Protein AF-A0A6P0TR50-F1 (afdb_monomer)

Radius of gyration: 33.9 Å; Cα contacts (8 Å, |Δi|>4): 329; chains: 1; bounding box: 108×89×77 Å

Structure (mmCIF, N/CA/C/O backbone):
data_AF-A0A6P0TR50-F1
#
_entry.id   AF-A0A6P0TR50-F1
#
loop_
_atom_site.group_PDB
_atom_site.id
_atom_site.type_symbol
_atom_site.label_atom_id
_atom_site.label_alt_id
_atom_site.label_comp_id
_atom_site.label_asym_id
_atom_site.label_entity_id
_atom_site.label_seq_id
_atom_site.pdbx_PDB_ins_code
_atom_site.Cartn_x
_atom_site.Cartn_y
_atom_site.Cartn_z
_atom_site.occupancy
_atom_site.B_iso_or_equiv
_atom_site.auth_seq_id
_atom_site.auth_comp_id
_atom_site.auth_asym_id
_atom_site.auth_atom_id
_atom_site.pdbx_PDB_model_num
ATOM 1 N N . MET A 1 1 ? 45.589 -41.831 -35.570 1.00 54.06 1 MET A N 1
ATOM 2 C CA . MET A 1 1 ? 45.196 -40.399 -35.539 1.00 54.06 1 MET A CA 1
ATOM 3 C C . MET A 1 1 ? 43.771 -40.158 -34.997 1.00 54.06 1 MET A C 1
ATOM 5 O O . MET A 1 1 ? 43.228 -39.082 -35.182 1.00 54.06 1 MET A O 1
ATOM 9 N N . THR A 1 2 ? 43.160 -41.098 -34.262 1.00 56.66 2 THR A N 1
ATOM 10 C CA . THR A 1 2 ? 41.717 -41.061 -33.917 1.00 56.66 2 THR A CA 1
ATOM 11 C C . THR A 1 2 ? 41.404 -40.632 -32.475 1.00 56.66 2 THR A C 1
ATOM 13 O O . THR A 1 2 ? 40.244 -40.434 -32.127 1.00 56.66 2 THR A O 1
ATOM 16 N N . GLN A 1 3 ? 42.422 -40.479 -31.621 1.00 51.97 3 GLN A N 1
ATOM 17 C CA . GLN A 1 3 ? 42.242 -40.185 -30.192 1.00 51.97 3 GLN A CA 1
ATOM 18 C C . GLN A 1 3 ? 42.160 -38.677 -29.893 1.00 51.97 3 GLN A C 1
ATOM 20 O O . GLN A 1 3 ? 41.471 -38.279 -28.959 1.00 51.97 3 GLN A O 1
ATOM 25 N N . GLN A 1 4 ? 42.773 -37.822 -30.721 1.00 50.75 4 GLN A N 1
ATOM 26 C CA . GLN A 1 4 ? 42.771 -36.366 -30.511 1.00 50.75 4 GLN A CA 1
ATOM 27 C C . GLN A 1 4 ? 41.415 -35.699 -30.819 1.00 50.75 4 GLN A C 1
ATOM 29 O O . GLN A 1 4 ? 41.051 -34.724 -30.167 1.00 50.75 4 GLN A O 1
ATOM 34 N N . ALA A 1 5 ? 40.601 -36.276 -31.711 1.00 47.56 5 ALA A N 1
ATOM 35 C CA . ALA A 1 5 ? 39.284 -35.733 -32.067 1.00 47.56 5 ALA A CA 1
ATOM 36 C C . ALA A 1 5 ? 38.224 -35.871 -30.949 1.00 47.56 5 ALA A C 1
ATOM 38 O O . ALA A 1 5 ? 37.284 -35.078 -30.883 1.00 47.56 5 ALA A O 1
ATOM 39 N N . ARG A 1 6 ? 38.382 -36.849 -30.041 1.00 53.44 6 ARG A N 1
ATOM 40 C CA . ARG A 1 6 ? 37.441 -37.112 -28.931 1.00 53.44 6 ARG A CA 1
ATOM 41 C C . ARG A 1 6 ? 37.654 -36.198 -27.721 1.00 53.44 6 ARG A C 1
ATOM 43 O O . ARG A 1 6 ? 36.702 -35.887 -27.011 1.00 53.44 6 ARG A O 1
ATOM 50 N N . PHE A 1 7 ? 38.883 -35.727 -27.503 1.00 47.31 7 PHE A N 1
ATOM 51 C CA . PHE A 1 7 ? 39.182 -34.776 -26.428 1.00 47.31 7 PHE A CA 1
ATOM 52 C C . PHE A 1 7 ? 38.720 -33.350 -26.767 1.00 47.31 7 PHE A C 1
ATOM 54 O O . PHE A 1 7 ? 38.235 -32.643 -25.885 1.00 47.31 7 PHE A O 1
ATOM 61 N N . MET A 1 8 ? 38.771 -32.951 -28.044 1.00 50.47 8 MET A N 1
ATOM 62 C CA . MET A 1 8 ? 38.287 -31.631 -28.481 1.00 50.47 8 MET A CA 1
ATOM 63 C C . MET A 1 8 ? 36.752 -31.506 -28.435 1.00 50.47 8 MET A C 1
ATOM 65 O O . MET A 1 8 ? 36.227 -30.444 -28.098 1.00 50.47 8 MET A O 1
ATOM 69 N N . THR A 1 9 ? 36.010 -32.590 -28.680 1.00 52.12 9 THR A N 1
ATOM 70 C CA . THR A 1 9 ? 34.534 -32.590 -28.615 1.00 52.12 9 THR A CA 1
ATOM 71 C C . THR A 1 9 ? 34.009 -32.492 -27.179 1.00 52.12 9 THR A C 1
ATOM 73 O O . THR A 1 9 ? 33.084 -31.726 -26.920 1.00 52.12 9 THR A O 1
ATOM 76 N N . ALA A 1 10 ? 34.635 -33.167 -26.210 1.00 52.03 10 ALA A N 1
ATOM 77 C CA . ALA A 1 10 ? 34.213 -33.096 -24.805 1.00 52.03 10 ALA A CA 1
ATOM 78 C C . ALA A 1 10 ? 34.521 -31.741 -24.131 1.00 52.03 10 ALA A C 1
ATOM 80 O O . ALA A 1 10 ? 33.770 -31.302 -23.258 1.00 52.03 10 ALA A O 1
ATOM 81 N N . ALA A 1 11 ? 35.604 -31.065 -24.531 1.00 55.91 11 ALA A N 1
ATOM 82 C CA . ALA A 1 11 ? 35.950 -29.736 -24.020 1.00 55.91 11 ALA A CA 1
ATOM 83 C C . ALA A 1 11 ? 35.005 -28.647 -24.560 1.00 55.91 11 ALA A C 1
ATOM 85 O O . ALA A 1 11 ? 34.527 -27.812 -23.792 1.00 55.91 11 ALA A O 1
ATOM 86 N N . SER A 1 12 ? 34.669 -28.703 -25.854 1.00 60.94 12 SER A N 1
ATOM 87 C CA . SER A 1 12 ? 33.748 -27.748 -26.490 1.00 60.94 12 SER A CA 1
ATOM 88 C C . SER A 1 12 ? 32.319 -27.820 -25.930 1.00 60.94 12 SER A C 1
ATOM 90 O O . SER A 1 12 ? 31.695 -26.783 -25.709 1.00 60.94 12 SER A O 1
ATOM 92 N N . LEU A 1 13 ? 31.827 -29.021 -25.595 1.00 63.50 13 LEU A N 1
ATOM 93 C CA . LEU A 1 13 ? 30.483 -29.206 -25.038 1.00 63.50 13 LEU A CA 1
ATOM 94 C C . LEU A 1 13 ? 30.354 -28.668 -23.601 1.00 63.50 13 LEU A C 1
ATOM 96 O O . LEU A 1 13 ? 29.331 -28.090 -23.243 1.00 63.50 13 LEU A O 1
ATOM 100 N N . ARG A 1 14 ? 31.407 -28.800 -22.781 1.00 70.50 14 ARG A N 1
ATOM 101 C CA . ARG A 1 14 ? 31.443 -28.240 -21.416 1.00 70.50 14 ARG A CA 1
ATOM 102 C C . ARG A 1 14 ? 31.512 -26.716 -21.418 1.00 70.50 14 ARG A C 1
ATOM 104 O O . ARG A 1 14 ? 30.869 -26.080 -20.589 1.00 70.50 14 ARG A O 1
ATOM 111 N N . PHE A 1 15 ? 32.247 -26.138 -22.365 1.00 71.81 15 PHE A N 1
ATOM 112 C CA . PHE A 1 15 ? 32.333 -24.688 -22.520 1.00 71.81 15 PHE A CA 1
ATOM 113 C C . PHE A 1 15 ? 31.002 -24.093 -23.002 1.00 71.81 15 PHE A C 1
ATOM 115 O O . PHE A 1 15 ? 30.537 -23.096 -22.456 1.00 71.81 15 PHE A O 1
ATOM 122 N N . ALA A 1 16 ? 30.336 -24.755 -23.955 1.00 73.25 16 ALA A N 1
ATOM 123 C CA . ALA A 1 16 ? 29.002 -24.368 -24.412 1.00 73.25 16 ALA A CA 1
ATOM 124 C C . ALA A 1 16 ? 27.951 -24.455 -23.288 1.00 73.25 16 ALA A C 1
ATOM 126 O O . ALA A 1 16 ? 27.146 -23.540 -23.132 1.00 73.25 16 ALA A O 1
ATOM 127 N N . ALA A 1 17 ? 27.992 -25.507 -22.461 1.00 74.25 17 ALA A N 1
ATOM 128 C CA . ALA A 1 17 ? 27.099 -25.644 -21.308 1.00 74.25 17 ALA A CA 1
ATOM 129 C C . ALA A 1 17 ? 27.341 -24.560 -20.239 1.00 74.25 17 ALA A C 1
ATOM 131 O O . ALA A 1 17 ? 26.383 -24.025 -19.684 1.00 74.25 17 ALA A O 1
ATOM 132 N N . ALA A 1 18 ? 28.601 -24.194 -19.980 1.00 77.06 18 ALA A N 1
ATOM 133 C CA . ALA A 1 18 ? 28.943 -23.119 -19.048 1.00 77.06 18 ALA A CA 1
ATOM 134 C C . ALA A 1 18 ? 28.480 -21.741 -19.551 1.00 77.06 18 ALA A C 1
ATOM 136 O O . ALA A 1 18 ? 27.934 -20.958 -18.776 1.00 77.06 18 ALA A O 1
ATOM 137 N N . LEU A 1 19 ? 28.633 -21.459 -20.850 1.00 80.81 19 LEU A N 1
ATOM 138 C CA . LEU A 1 19 ? 28.138 -20.222 -21.463 1.00 80.81 19 LEU A CA 1
ATOM 139 C C . LEU A 1 19 ? 26.608 -20.140 -21.437 1.00 80.81 19 LEU A C 1
ATOM 141 O O . LEU A 1 19 ? 26.064 -19.082 -21.129 1.00 80.81 19 LEU A O 1
ATOM 145 N N . LEU A 1 20 ? 25.913 -21.253 -21.690 1.00 81.62 20 LEU A N 1
ATOM 146 C CA . LEU A 1 20 ? 24.454 -21.311 -21.616 1.00 81.62 20 LEU A CA 1
ATOM 147 C C . LEU A 1 20 ? 23.950 -21.098 -20.180 1.00 81.62 20 LEU A C 1
ATOM 149 O O . LEU A 1 20 ? 23.025 -20.319 -19.971 1.00 81.62 20 LEU A O 1
ATOM 153 N N . ALA A 1 21 ? 24.587 -21.717 -19.182 1.00 77.12 21 ALA A N 1
ATOM 154 C CA . ALA A 1 21 ? 24.250 -21.503 -17.773 1.00 77.12 21 ALA A CA 1
ATOM 155 C C . ALA A 1 21 ? 24.499 -20.049 -17.327 1.00 77.12 21 ALA A C 1
ATOM 157 O O . ALA A 1 21 ? 23.691 -19.472 -16.602 1.00 77.12 21 ALA A O 1
ATOM 158 N N . CYS A 1 22 ? 25.585 -19.433 -17.801 1.00 76.00 22 CYS A N 1
ATOM 159 C CA . CYS A 1 22 ? 25.894 -18.033 -17.518 1.00 76.00 22 CYS A CA 1
ATOM 160 C C . CYS A 1 22 ? 24.878 -17.079 -18.179 1.00 76.00 22 CYS A C 1
ATOM 162 O O . CYS A 1 22 ? 24.442 -16.114 -17.555 1.00 76.00 22 CYS A O 1
ATOM 164 N N . ALA A 1 23 ? 24.427 -17.388 -19.400 1.00 73.81 23 ALA A N 1
ATOM 165 C CA . ALA A 1 23 ? 23.389 -16.625 -20.093 1.00 73.81 23 ALA A CA 1
ATOM 166 C C . ALA A 1 23 ? 22.016 -16.710 -19.400 1.00 73.81 23 ALA A C 1
ATOM 168 O O . ALA A 1 23 ? 21.317 -15.702 -19.325 1.00 73.81 23 ALA A O 1
ATOM 169 N N . VAL A 1 24 ? 21.645 -17.875 -18.852 1.00 69.69 24 VAL A N 1
ATOM 170 C CA . VAL A 1 24 ? 20.402 -18.040 -18.071 1.00 69.69 24 VAL A CA 1
ATOM 171 C C . VAL A 1 24 ? 20.445 -17.201 -16.787 1.00 69.69 24 VAL A C 1
ATOM 173 O O . VAL A 1 24 ? 19.494 -16.477 -16.509 1.00 69.69 24 VAL A O 1
ATOM 176 N N . MET A 1 25 ? 21.573 -17.199 -16.067 1.00 65.31 25 MET A N 1
ATOM 177 C CA . MET A 1 25 ? 21.751 -16.383 -14.854 1.00 65.31 25 MET A CA 1
ATOM 178 C C . MET A 1 25 ? 21.713 -14.869 -15.131 1.00 65.31 25 MET A C 1
ATOM 180 O O . MET A 1 25 ? 21.187 -14.095 -14.333 1.00 65.31 25 MET A O 1
ATOM 184 N N . LEU A 1 26 ? 22.248 -14.420 -16.272 1.00 61.75 26 LEU A N 1
ATOM 185 C CA . LEU A 1 26 ? 22.223 -13.003 -16.662 1.00 61.75 26 LEU A CA 1
ATOM 186 C C . LEU A 1 26 ? 20.819 -12.514 -17.046 1.00 61.75 26 LEU A C 1
ATOM 1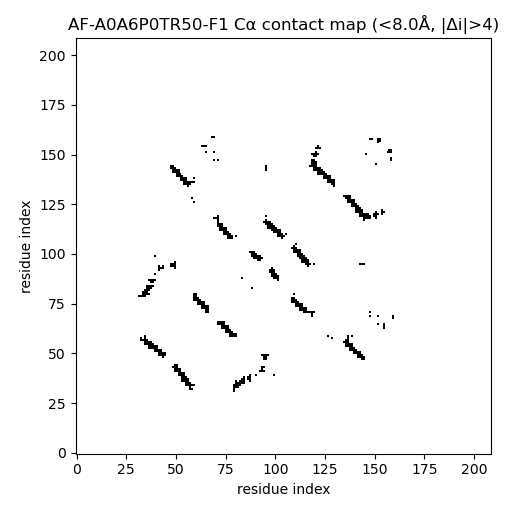88 O O . LEU A 1 26 ? 20.527 -11.326 -16.902 1.00 61.75 26 LEU A O 1
ATOM 192 N N . LEU A 1 27 ? 19.943 -13.411 -17.506 1.00 57.03 27 LEU A N 1
ATOM 193 C CA . LEU A 1 27 ? 18.574 -13.064 -17.885 1.00 57.03 27 LEU A CA 1
ATOM 194 C C . LEU A 1 27 ? 17.683 -12.799 -16.659 1.00 57.03 27 LEU A C 1
ATOM 196 O O . LEU A 1 27 ? 16.790 -11.957 -16.720 1.00 57.03 27 LEU A O 1
ATOM 200 N N . GLU A 1 28 ? 17.964 -13.456 -15.532 1.00 54.00 28 GLU A N 1
ATOM 201 C CA . GLU A 1 28 ? 17.246 -13.263 -14.264 1.00 54.00 28 GLU A CA 1
ATOM 202 C C . GLU A 1 28 ? 17.632 -11.945 -13.567 1.00 54.00 28 GLU A C 1
ATOM 204 O O . GLU A 1 28 ? 16.797 -11.312 -12.923 1.00 54.00 28 GLU A O 1
ATOM 209 N N . ALA A 1 29 ? 18.867 -11.469 -13.753 1.00 53.03 29 ALA A N 1
ATOM 210 C CA . ALA A 1 29 ? 19.350 -10.225 -13.148 1.00 53.03 29 ALA A CA 1
ATOM 211 C C . ALA A 1 29 ? 18.797 -8.946 -13.812 1.00 53.03 29 ALA A C 1
ATOM 213 O O . ALA A 1 29 ? 18.818 -7.873 -13.209 1.00 53.03 29 ALA A O 1
ATOM 214 N N . ALA A 1 30 ? 18.285 -9.035 -15.043 1.00 51.25 30 ALA A N 1
ATOM 215 C CA . ALA A 1 30 ? 17.830 -7.874 -15.811 1.00 51.25 30 ALA A CA 1
ATOM 216 C C . ALA A 1 30 ? 16.444 -7.335 -15.393 1.00 51.25 30 ALA A C 1
ATOM 218 O O . ALA A 1 30 ? 16.021 -6.294 -15.896 1.00 51.25 30 ALA A O 1
ATOM 219 N N . ALA A 1 31 ? 15.731 -8.006 -14.481 1.00 53.59 31 ALA A N 1
ATOM 220 C CA . ALA A 1 31 ? 14.340 -7.674 -14.158 1.00 53.59 31 ALA A CA 1
ATOM 221 C C . ALA A 1 31 ? 14.137 -6.843 -12.876 1.00 53.59 31 ALA A C 1
ATOM 223 O O . ALA A 1 31 ? 13.035 -6.335 -12.657 1.00 53.59 31 ALA A O 1
ATOM 224 N N . GLN A 1 32 ? 15.167 -6.625 -12.048 1.00 58.41 32 GLN A N 1
ATOM 225 C CA . GLN A 1 32 ? 15.054 -5.754 -10.869 1.00 58.41 32 GLN A CA 1
ATOM 226 C C . GLN A 1 32 ? 15.211 -4.278 -11.267 1.00 58.41 32 GLN A C 1
ATOM 228 O O . GLN A 1 32 ? 16.154 -3.583 -10.888 1.00 58.41 32 GLN A O 1
ATOM 233 N N . GLN A 1 33 ? 14.281 -3.774 -12.075 1.00 64.88 33 GLN A N 1
ATOM 234 C CA . GLN A 1 33 ? 14.230 -2.349 -12.363 1.00 64.88 33 GLN A CA 1
ATOM 235 C C . GLN A 1 33 ? 13.856 -1.611 -11.073 1.00 64.88 33 GLN A C 1
ATOM 237 O O . GLN A 1 33 ? 12.819 -1.878 -10.465 1.00 64.88 33 GLN A O 1
ATOM 242 N N . ALA A 1 34 ? 14.735 -0.708 -10.642 1.00 77.25 34 ALA A N 1
ATOM 243 C CA . ALA A 1 34 ? 14.536 0.106 -9.455 1.00 77.25 34 ALA A CA 1
ATOM 244 C C . ALA A 1 34 ? 13.193 0.853 -9.547 1.00 77.25 34 ALA A C 1
ATOM 246 O O . ALA A 1 34 ? 12.940 1.542 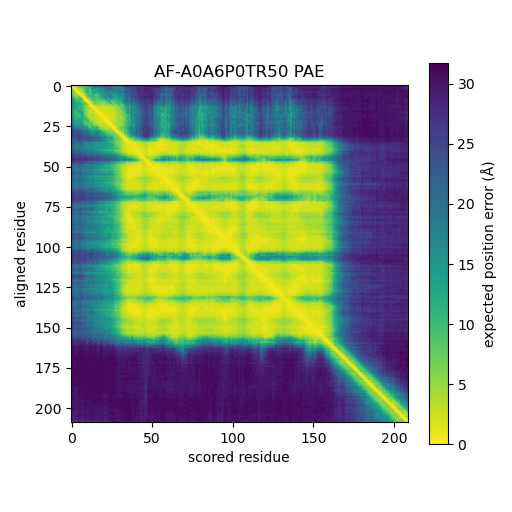-10.542 1.00 77.25 34 ALA A O 1
ATOM 247 N N . SER A 1 35 ? 12.322 0.683 -8.549 1.00 90.06 35 SER A N 1
ATOM 248 C CA . SER A 1 35 ? 10.960 1.204 -8.618 1.00 90.06 35 SER A CA 1
ATOM 249 C C . SER A 1 35 ? 10.874 2.648 -8.121 1.00 90.06 35 SER A C 1
ATOM 251 O O . SER A 1 35 ? 11.638 3.080 -7.253 1.00 90.06 35 SER A O 1
ATOM 253 N N . GLU A 1 36 ? 9.949 3.421 -8.691 1.00 94.81 36 GLU A N 1
ATOM 254 C CA . GLU A 1 36 ? 9.675 4.805 -8.285 1.00 94.81 36 GLU A CA 1
ATOM 255 C C . GLU A 1 36 ? 8.200 4.967 -7.918 1.00 94.81 36 GLU A C 1
ATOM 257 O O . GLU A 1 36 ? 7.314 4.707 -8.736 1.00 94.81 36 GLU A O 1
ATOM 262 N N . LEU A 1 37 ? 7.919 5.469 -6.715 1.00 96.81 37 LEU A N 1
ATOM 263 C CA . LEU A 1 37 ? 6.555 5.778 -6.288 1.00 96.81 37 LEU A CA 1
ATOM 264 C C . LEU A 1 37 ? 6.137 7.140 -6.851 1.00 96.81 37 LEU A C 1
ATOM 266 O O . LEU A 1 37 ? 6.663 8.178 -6.446 1.00 96.81 37 LEU A O 1
ATOM 270 N N . ARG A 1 38 ? 5.166 7.138 -7.768 1.00 97.50 38 ARG A N 1
ATOM 271 C CA . ARG A 1 38 ? 4.711 8.332 -8.495 1.00 97.50 38 ARG A CA 1
ATOM 272 C C . ARG A 1 38 ? 3.544 9.031 -7.818 1.00 97.50 38 ARG A C 1
ATOM 274 O O . ARG A 1 38 ? 3.516 10.256 -7.778 1.00 97.50 38 ARG A O 1
ATOM 281 N N . ALA A 1 39 ? 2.583 8.270 -7.302 1.00 97.56 39 ALA A N 1
ATOM 282 C CA . ALA A 1 39 ? 1.404 8.828 -6.649 1.00 97.56 39 ALA A CA 1
ATOM 283 C C . ALA A 1 39 ? 0.779 7.847 -5.654 1.00 97.56 39 ALA A C 1
ATOM 285 O O . ALA A 1 39 ? 0.884 6.630 -5.804 1.00 97.56 39 ALA A O 1
ATOM 286 N N . VAL A 1 40 ? 0.060 8.399 -4.674 1.00 98.19 40 VAL A N 1
ATOM 287 C CA . VAL A 1 40 ? -0.832 7.647 -3.784 1.00 98.19 40 VAL A CA 1
ATOM 288 C C . VAL A 1 40 ? -2.238 8.215 -3.924 1.00 98.19 40 VAL A C 1
ATOM 290 O O . VAL A 1 40 ? -2.444 9.420 -3.784 1.00 98.19 40 VAL A O 1
ATOM 293 N N . ARG A 1 41 ? -3.216 7.356 -4.212 1.00 97.56 41 ARG A N 1
ATOM 294 C CA . ARG A 1 41 ? -4.616 7.737 -4.429 1.00 97.56 41 ARG A CA 1
ATOM 295 C C . ARG A 1 41 ? -5.538 6.982 -3.487 1.00 97.56 41 ARG A C 1
ATOM 297 O O . ARG A 1 41 ? -5.264 5.848 -3.099 1.00 97.56 41 ARG A O 1
ATOM 304 N N . PHE A 1 42 ? -6.678 7.599 -3.194 1.00 97.69 42 PHE A N 1
ATOM 305 C CA . PHE A 1 42 ? -7.710 7.015 -2.347 1.00 97.69 42 PHE A CA 1
ATOM 306 C C . PHE A 1 42 ? -9.067 7.016 -3.051 1.00 97.69 42 PHE A C 1
ATOM 308 O O . PHE A 1 42 ? -9.576 8.073 -3.430 1.00 97.69 42 PHE A O 1
ATOM 315 N N . GLY A 1 43 ? -9.667 5.835 -3.182 1.00 96.00 43 GLY A N 1
ATOM 316 C CA . GLY A 1 43 ? -11.059 5.645 -3.581 1.00 96.00 43 GLY A CA 1
ATOM 317 C C . GLY A 1 43 ? -11.911 5.274 -2.370 1.00 96.00 43 GLY A C 1
ATOM 318 O O . GLY A 1 43 ? -11.500 4.455 -1.555 1.00 96.00 43 GLY A O 1
ATOM 319 N N . VAL A 1 44 ? -13.100 5.857 -2.227 1.00 92.94 44 VAL A N 1
ATOM 320 C CA . VAL A 1 44 ? -14.041 5.490 -1.154 1.00 92.94 44 VAL A CA 1
ATOM 321 C C . VAL A 1 44 ? -15.216 4.757 -1.779 1.00 92.94 44 VAL A C 1
ATOM 323 O O . VAL A 1 44 ? -15.899 5.312 -2.634 1.00 92.94 44 VAL A O 1
ATOM 326 N N . ALA A 1 45 ? -15.441 3.515 -1.354 1.00 82.19 45 ALA A N 1
AT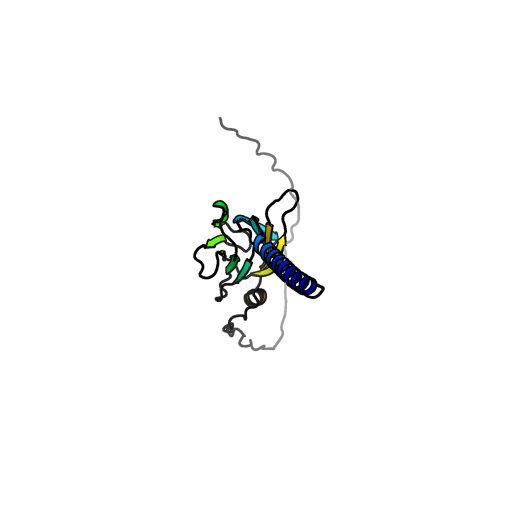OM 327 C CA . ALA A 1 45 ? -16.519 2.666 -1.852 1.00 82.19 45 ALA A CA 1
ATOM 328 C C . ALA A 1 45 ? -17.592 2.498 -0.762 1.00 82.19 45 ALA A C 1
ATOM 330 O O . ALA A 1 45 ? -17.697 1.455 -0.122 1.00 82.19 45 ALA A O 1
ATOM 331 N N . GLY A 1 46 ? -18.368 3.556 -0.516 1.00 79.00 46 GLY A N 1
ATOM 332 C CA . GLY A 1 46 ? -19.427 3.563 0.499 1.00 79.00 46 GLY A CA 1
ATOM 333 C C . GLY A 1 46 ? -18.929 3.647 1.949 1.00 79.00 46 GLY A C 1
ATOM 334 O O . GLY A 1 46 ? -17.754 3.908 2.226 1.00 79.00 46 GLY A O 1
ATOM 335 N N . ALA A 1 47 ? -19.853 3.463 2.899 1.00 75.44 47 ALA A N 1
ATOM 336 C CA . ALA A 1 47 ? -19.577 3.617 4.324 1.00 75.44 47 ALA A CA 1
ATOM 337 C C . ALA A 1 47 ? -18.645 2.502 4.831 1.00 75.44 47 ALA A C 1
ATOM 339 O O . ALA A 1 47 ? -19.053 1.364 5.037 1.00 75.44 47 ALA A O 1
ATOM 340 N N . GLY A 1 48 ? -17.375 2.846 5.056 1.00 89.25 48 GLY A N 1
ATOM 341 C CA . GLY A 1 48 ? -16.415 1.955 5.706 1.00 89.25 48 GLY A CA 1
ATOM 342 C C . GLY A 1 48 ? -15.610 1.047 4.779 1.00 89.25 48 GLY A C 1
ATOM 343 O O . GLY A 1 48 ? -15.030 0.093 5.285 1.00 89.25 48 GLY A O 1
ATOM 344 N N . LYS A 1 49 ? -15.523 1.339 3.477 1.00 96.31 49 LYS A N 1
ATOM 345 C CA . LYS A 1 49 ? -14.514 0.735 2.592 1.00 96.31 49 LYS A CA 1
ATOM 346 C C . LYS A 1 49 ? -13.648 1.804 1.951 1.00 96.31 49 LYS A C 1
ATOM 348 O O . LYS A 1 49 ? -14.116 2.890 1.601 1.00 96.31 49 LYS A O 1
ATOM 353 N N . THR A 1 50 ? -12.364 1.522 1.809 1.00 97.69 50 THR A N 1
ATOM 354 C CA . THR A 1 50 ? -11.416 2.441 1.184 1.00 97.69 50 THR A CA 1
ATOM 355 C C . THR A 1 50 ? -10.426 1.649 0.350 1.00 97.69 50 THR A C 1
ATOM 357 O O . THR A 1 50 ? -9.824 0.698 0.831 1.00 97.69 50 THR A O 1
ATOM 360 N N . ARG A 1 51 ? -10.269 2.063 -0.903 1.00 98.00 51 ARG A N 1
ATOM 361 C CA . ARG A 1 51 ? -9.247 1.590 -1.824 1.00 98.00 51 ARG A CA 1
ATOM 362 C C . ARG A 1 51 ? -8.062 2.533 -1.772 1.00 98.00 51 ARG A C 1
ATOM 364 O O . ARG A 1 51 ? -8.228 3.745 -1.916 1.00 98.00 51 ARG A O 1
ATOM 371 N N . ILE A 1 52 ? -6.878 1.975 -1.623 1.00 98.25 52 ILE A N 1
ATOM 372 C CA . ILE A 1 52 ? -5.605 2.680 -1.678 1.00 98.25 52 ILE A CA 1
ATOM 373 C C . ILE A 1 52 ? -4.922 2.226 -2.959 1.00 98.25 52 ILE A C 1
ATOM 375 O O . ILE A 1 52 ? -4.865 1.029 -3.234 1.00 98.25 52 ILE A O 1
ATOM 379 N N . VAL A 1 53 ? -4.439 3.169 -3.759 1.00 98.25 53 VAL A N 1
ATOM 380 C CA . VAL A 1 53 ? -3.726 2.865 -5.002 1.00 98.25 53 VAL A CA 1
ATOM 381 C C . VAL A 1 53 ? -2.377 3.558 -4.974 1.00 98.25 53 VAL A C 1
ATOM 383 O O . VAL A 1 53 ? -2.319 4.780 -4.857 1.00 98.25 53 VAL A O 1
ATOM 386 N N . PHE A 1 54 ? -1.311 2.779 -5.099 1.00 98.25 54 PHE A N 1
ATOM 387 C CA . PHE A 1 54 ? 0.042 3.272 -5.309 1.00 98.25 54 PHE A CA 1
ATOM 388 C C . PHE A 1 54 ? 0.370 3.137 -6.793 1.00 98.25 54 PHE A C 1
ATOM 390 O O . PHE A 1 54 ? 0.418 2.021 -7.312 1.00 98.25 54 PHE A O 1
ATOM 397 N N . ASP A 1 55 ? 0.578 4.265 -7.465 1.00 97.88 55 ASP A N 1
ATOM 398 C CA . ASP A 1 55 ? 1.086 4.281 -8.834 1.00 97.88 55 ASP A CA 1
ATOM 399 C C . ASP A 1 55 ? 2.616 4.196 -8.770 1.00 97.88 55 ASP A C 1
ATOM 401 O O . ASP A 1 55 ? 3.271 5.105 -8.250 1.00 97.88 55 ASP A O 1
ATOM 405 N N . VAL A 1 56 ? 3.181 3.106 -9.283 1.00 97.19 56 VAL A N 1
ATOM 406 C CA . VAL A 1 56 ? 4.610 2.796 -9.197 1.00 97.19 56 VAL A CA 1
ATOM 407 C C . VAL A 1 56 ? 5.171 2.581 -10.599 1.00 97.19 56 VAL A C 1
ATOM 409 O O . VAL A 1 56 ? 4.597 1.861 -11.416 1.00 97.19 56 VAL A O 1
ATOM 412 N N . LYS A 1 57 ? 6.299 3.220 -10.902 1.00 95.69 57 LYS A N 1
ATOM 413 C CA . LYS A 1 57 ? 7.081 2.916 -12.100 1.00 95.69 57 LYS A CA 1
ATOM 414 C C . LYS A 1 57 ? 7.959 1.702 -11.805 1.00 95.69 57 LYS A C 1
ATOM 416 O O . LYS A 1 57 ? 8.702 1.725 -10.828 1.00 95.69 57 LYS A O 1
ATOM 421 N N . GLY A 1 58 ? 7.883 0.681 -12.655 1.00 93.06 58 GLY A N 1
ATOM 422 C CA . GLY A 1 58 ? 8.485 -0.630 -12.396 1.00 93.06 58 GLY A CA 1
ATOM 423 C C . GLY A 1 58 ? 7.616 -1.506 -11.489 1.00 93.06 58 GLY A C 1
ATOM 424 O O . GLY A 1 58 ? 6.716 -1.017 -10.803 1.00 93.06 58 GLY A O 1
ATOM 425 N N . ALA A 1 59 ? 7.862 -2.815 -11.517 1.00 93.25 59 ALA A N 1
ATOM 426 C CA . ALA A 1 59 ? 7.103 -3.771 -10.721 1.00 93.25 59 ALA A CA 1
ATOM 427 C C . ALA A 1 59 ? 7.437 -3.597 -9.224 1.00 93.25 59 ALA A C 1
ATOM 429 O O . ALA A 1 59 ? 8.610 -3.701 -8.855 1.00 93.25 59 ALA A O 1
ATOM 430 N N . PRO A 1 60 ? 6.451 -3.316 -8.351 1.00 93.81 60 PRO A N 1
ATOM 431 C CA . PRO A 1 60 ? 6.714 -3.150 -6.927 1.00 93.81 60 PRO A CA 1
ATOM 432 C C . PRO A 1 60 ? 6.939 -4.506 -6.249 1.00 93.81 60 PRO A C 1
ATOM 434 O O . PRO A 1 60 ? 6.083 -5.385 -6.333 1.00 93.81 60 PRO A O 1
ATOM 437 N N . ASP A 1 61 ? 8.046 -4.637 -5.520 1.00 93.50 61 ASP A N 1
ATOM 438 C CA . ASP A 1 61 ? 8.243 -5.693 -4.523 1.00 93.50 61 ASP A CA 1
ATOM 439 C C . ASP A 1 61 ? 7.827 -5.138 -3.156 1.00 93.50 61 ASP A C 1
ATOM 441 O O . ASP A 1 61 ? 8.428 -4.168 -2.680 1.00 93.50 61 ASP A O 1
ATOM 445 N N . TYR A 1 62 ? 6.751 -5.673 -2.569 1.00 94.62 62 TYR A N 1
ATOM 446 C CA . TYR A 1 62 ? 6.098 -5.067 -1.411 1.00 94.62 62 TYR A CA 1
ATOM 447 C C . TYR A 1 62 ? 5.658 -6.066 -0.340 1.00 94.62 62 TYR A C 1
ATOM 449 O O . TYR A 1 62 ? 5.291 -7.207 -0.612 1.00 94.62 62 TYR A O 1
ATOM 457 N N . ALA A 1 63 ? 5.590 -5.569 0.894 1.00 94.81 63 ALA A N 1
ATOM 458 C CA . ALA A 1 63 ? 4.976 -6.246 2.026 1.00 94.81 63 ALA A CA 1
ATOM 459 C C . ALA A 1 63 ? 4.036 -5.293 2.772 1.00 94.81 63 ALA A C 1
ATOM 461 O O . ALA A 1 63 ? 4.335 -4.111 2.949 1.00 94.81 63 ALA A O 1
ATOM 462 N N . ILE A 1 64 ? 2.899 -5.808 3.244 1.00 95.38 64 ILE A N 1
ATOM 463 C CA . ILE A 1 64 ? 1.963 -5.046 4.078 1.00 95.38 64 ILE A CA 1
ATOM 464 C C . ILE A 1 64 ? 2.119 -5.506 5.524 1.00 95.38 64 ILE A C 1
ATOM 466 O O . ILE A 1 64 ? 2.035 -6.695 5.819 1.00 95.38 64 ILE A O 1
ATOM 470 N N . LYS A 1 65 ? 2.336 -4.558 6.434 1.00 93.12 65 LYS A N 1
ATOM 471 C CA . LYS A 1 65 ? 2.479 -4.802 7.872 1.00 93.12 65 LYS A CA 1
ATOM 472 C C . LYS A 1 65 ? 1.529 -3.916 8.665 1.00 93.12 65 LYS A C 1
ATOM 474 O O . LYS A 1 65 ? 1.114 -2.859 8.198 1.00 93.12 65 LYS A O 1
ATOM 479 N N . GLY A 1 66 ? 1.200 -4.333 9.881 1.00 90.31 66 GLY A N 1
ATOM 480 C CA . GLY A 1 66 ? 0.467 -3.508 10.841 1.00 90.31 66 GLY A CA 1
ATOM 481 C C . GLY A 1 66 ? 1.360 -2.983 11.952 1.00 90.31 66 GLY A C 1
ATOM 482 O O . GLY A 1 66 ? 2.491 -3.439 12.136 1.00 90.31 66 GLY A O 1
ATOM 483 N N . ASP A 1 67 ? 0.836 -2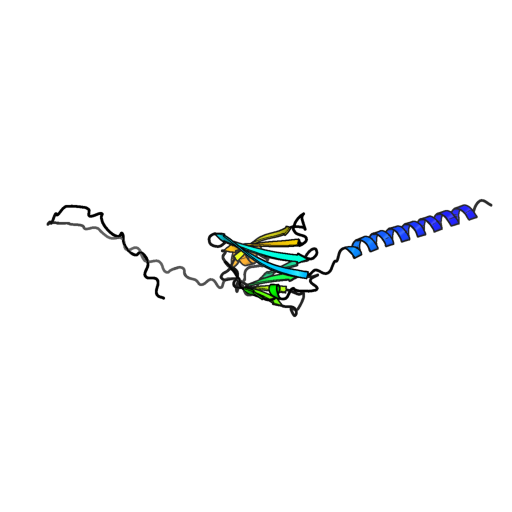.049 12.741 1.00 82.94 67 ASP A N 1
ATOM 484 C CA . ASP A 1 67 ? 1.420 -1.792 14.050 1.00 82.94 67 ASP A CA 1
ATOM 485 C C . ASP A 1 67 ? 1.234 -3.007 14.973 1.00 82.94 67 ASP A C 1
ATOM 487 O O . ASP A 1 67 ? 0.132 -3.494 15.200 1.00 82.94 67 ASP A O 1
ATOM 491 N N . GLY A 1 68 ? 2.327 -3.497 15.563 1.00 78.44 68 GLY A N 1
ATOM 492 C CA . GLY A 1 68 ? 2.253 -4.579 16.556 1.00 78.44 68 GLY A CA 1
ATOM 493 C C . GLY A 1 68 ? 1.458 -4.200 17.817 1.00 78.44 68 GLY A C 1
ATOM 494 O O . GLY A 1 68 ? 1.124 -5.060 18.622 1.00 78.44 68 GLY A O 1
ATOM 495 N N . ALA A 1 69 ? 1.143 -2.910 17.986 1.00 77.88 69 ALA A N 1
ATOM 496 C CA . ALA A 1 69 ? 0.370 -2.371 19.102 1.00 77.88 69 ALA A CA 1
ATOM 497 C C . ALA A 1 69 ? -1.154 -2.358 18.862 1.00 77.88 69 AL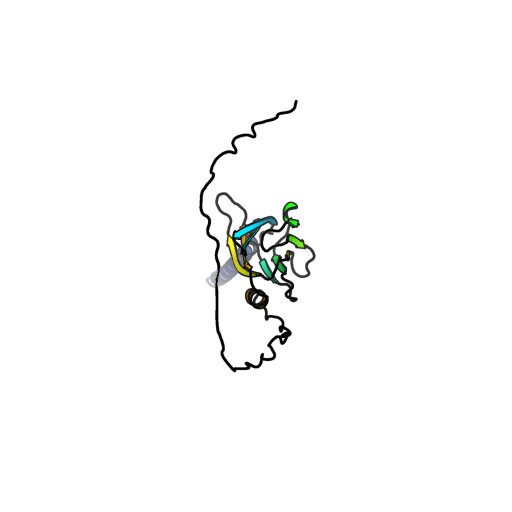A A C 1
ATOM 499 O O . ALA A 1 69 ? -1.911 -2.101 19.799 1.00 77.88 69 ALA A O 1
ATOM 500 N N . GLY A 1 70 ? -1.628 -2.591 17.632 1.00 69.88 70 GLY A N 1
ATOM 501 C CA . GLY A 1 70 ? -3.058 -2.549 17.308 1.00 69.88 70 GLY A CA 1
ATOM 502 C C . GLY A 1 70 ? -3.670 -1.153 17.448 1.00 69.88 70 GLY A C 1
ATOM 503 O O . GLY A 1 70 ? -4.843 -1.020 17.814 1.00 69.88 70 GLY A O 1
ATOM 504 N N . ALA A 1 71 ? -2.873 -0.112 17.200 1.00 76.31 71 ALA A N 1
ATOM 505 C CA . ALA A 1 71 ? -3.313 1.280 17.161 1.00 76.31 71 ALA A CA 1
ATOM 506 C C . ALA A 1 71 ? -3.891 1.666 15.785 1.00 76.31 71 ALA A C 1
ATOM 508 O O . ALA A 1 71 ? -4.288 2.816 15.582 1.00 76.31 71 ALA A O 1
ATOM 509 N N . GLY A 1 72 ? -3.998 0.697 14.869 1.00 84.75 72 GLY A N 1
ATOM 510 C CA . GLY A 1 72 ? -4.638 0.872 13.574 1.00 84.75 72 GLY A CA 1
ATOM 511 C C . GLY A 1 72 ? -3.754 1.674 12.633 1.00 84.75 72 GLY A C 1
ATOM 512 O O . GLY A 1 72 ? -4.164 2.711 12.123 1.00 84.75 72 GLY A O 1
ATOM 513 N N . ARG A 1 73 ? -2.521 1.228 12.415 1.00 93.06 73 ARG A N 1
ATOM 514 C CA . ARG A 1 73 ? -1.643 1.742 11.361 1.00 93.06 73 ARG A CA 1
ATOM 515 C C . ARG A 1 73 ? -1.252 0.598 10.447 1.00 93.06 73 ARG A C 1
ATOM 517 O O . ARG A 1 73 ? -0.878 -0.468 10.928 1.00 93.06 73 ARG A O 1
ATOM 524 N N . LEU A 1 74 ? -1.315 0.852 9.148 1.00 95.25 74 LEU A N 1
ATOM 525 C CA . LEU A 1 74 ? -0.734 -0.015 8.133 1.00 95.25 74 LEU A CA 1
ATOM 526 C C . LEU A 1 74 ? 0.587 0.580 7.649 1.00 95.25 74 LEU A C 1
ATOM 528 O O . LEU A 1 74 ? 0.761 1.798 7.606 1.00 95.25 74 LEU A O 1
ATOM 532 N N . PHE A 1 75 ? 1.509 -0.288 7.272 1.00 95.19 75 PHE A N 1
ATOM 533 C CA . PHE A 1 75 ? 2.760 0.051 6.621 1.00 95.19 75 PHE A CA 1
ATOM 534 C C . PHE A 1 75 ? 2.837 -0.744 5.329 1.00 95.19 75 PHE A C 1
ATOM 536 O O . PHE A 1 75 ? 2.664 -1.961 5.348 1.00 95.19 75 PHE A O 1
ATOM 543 N N . VAL A 1 76 ? 3.091 -0.059 4.220 1.00 96.56 76 VAL A N 1
ATOM 544 C CA . VAL A 1 76 ? 3.447 -0.706 2.956 1.00 96.56 76 VAL A CA 1
ATOM 545 C C . VAL A 1 76 ? 4.942 -0.523 2.785 1.00 96.56 76 VAL A C 1
ATOM 547 O O . VAL A 1 76 ? 5.407 0.598 2.588 1.00 96.56 76 VAL A O 1
ATOM 550 N N . GLU A 1 77 ? 5.688 -1.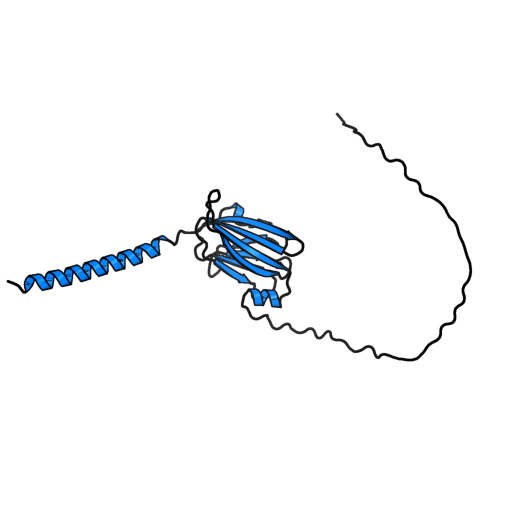602 2.966 1.00 95.50 77 GLU A N 1
ATOM 551 C CA . GLU A 1 77 ? 7.136 -1.642 2.789 1.00 95.50 77 GLU A CA 1
ATOM 552 C C . GLU A 1 77 ? 7.443 -2.040 1.351 1.00 95.50 77 GLU A C 1
ATOM 554 O O . GLU A 1 77 ? 6.800 -2.946 0.826 1.00 95.50 77 GLU A O 1
ATOM 559 N N . PHE A 1 78 ? 8.413 -1.376 0.728 1.00 93.81 78 PHE A N 1
ATOM 560 C CA . PHE A 1 78 ? 8.848 -1.665 -0.632 1.00 93.81 78 PHE A CA 1
ATOM 561 C C . PHE A 1 78 ? 10.327 -2.052 -0.631 1.00 93.81 78 PHE A C 1
ATOM 563 O O . PHE A 1 78 ? 11.176 -1.250 -0.239 1.00 93.81 78 PHE A O 1
ATOM 570 N N . ALA A 1 79 ? 10.643 -3.266 -1.080 1.00 91.69 79 ALA A N 1
ATOM 571 C CA . ALA A 1 79 ? 12.009 -3.791 -1.054 1.00 91.69 79 ALA A CA 1
ATOM 572 C C . ALA A 1 79 ? 12.894 -3.215 -2.173 1.00 91.69 79 ALA A C 1
ATOM 574 O O . ALA A 1 79 ? 14.107 -3.113 -2.009 1.00 91.69 79 ALA A O 1
ATOM 575 N N . ASN A 1 80 ? 12.295 -2.806 -3.296 1.00 91.06 80 ASN A N 1
ATOM 576 C CA . ASN A 1 80 ? 13.007 -2.337 -4.489 1.00 91.06 80 ASN A CA 1
ATOM 577 C C . ASN A 1 80 ? 12.754 -0.857 -4.836 1.00 91.06 80 ASN A C 1
ATOM 579 O O . ASN A 1 80 ? 13.008 -0.443 -5.969 1.00 91.06 80 ASN A O 1
ATOM 583 N N . LEU A 1 81 ? 12.235 -0.063 -3.894 1.00 91.94 81 LEU A N 1
ATOM 584 C CA . LEU A 1 81 ? 11.899 1.344 -4.120 1.00 91.94 81 LEU A CA 1
ATOM 585 C C . LEU A 1 81 ? 13.142 2.229 -4.038 1.00 91.94 81 LEU A C 1
ATOM 587 O O . LEU A 1 81 ? 13.724 2.397 -2.969 1.00 91.94 81 LEU A O 1
ATOM 591 N N . ALA A 1 82 ? 13.526 2.826 -5.162 1.00 91.12 82 ALA A N 1
ATOM 592 C CA . ALA A 1 82 ? 14.703 3.686 -5.252 1.00 91.12 82 ALA A CA 1
ATOM 593 C C . ALA A 1 82 ? 14.388 5.173 -5.101 1.00 91.12 82 ALA A C 1
ATOM 595 O O . ALA A 1 82 ? 15.236 5.940 -4.642 1.00 91.12 82 ALA A O 1
ATOM 596 N N . SER A 1 83 ? 13.190 5.610 -5.487 1.00 93.00 83 SER A N 1
ATOM 597 C CA . SER A 1 83 ? 12.821 7.021 -5.404 1.00 93.00 83 SER A CA 1
ATOM 598 C C . SER A 1 83 ? 11.321 7.234 -5.207 1.00 93.00 83 SER A C 1
ATOM 600 O O . SER A 1 83 ? 10.490 6.353 -5.432 1.00 93.00 83 SER A O 1
ATOM 602 N N . VAL A 1 84 ? 10.973 8.432 -4.735 1.00 95.94 84 VAL A N 1
ATOM 603 C CA . VAL A 1 84 ? 9.591 8.851 -4.488 1.00 95.94 84 VAL A CA 1
ATOM 604 C C . VAL A 1 84 ? 9.392 10.248 -5.048 1.00 95.94 84 VAL A C 1
ATOM 606 O O . VAL A 1 84 ? 10.116 11.180 -4.674 1.00 95.94 84 VAL A O 1
ATOM 609 N N . HIS A 1 85 ? 8.388 10.390 -5.909 1.00 96.75 85 HIS A N 1
ATOM 610 C CA . HIS A 1 85 ? 7.963 11.672 -6.447 1.00 96.75 85 HIS A CA 1
ATOM 611 C C . HIS A 1 85 ? 7.544 12.613 -5.301 1.00 96.75 85 HIS A C 1
ATOM 613 O O . HIS A 1 85 ? 6.884 12.154 -4.364 1.00 96.75 85 HIS A O 1
ATOM 619 N N . PRO A 1 86 ? 7.887 13.916 -5.334 1.00 95.62 86 PRO A N 1
ATOM 620 C CA . PRO A 1 86 ? 7.582 14.851 -4.246 1.00 95.62 86 PRO A CA 1
ATOM 621 C C . PRO A 1 86 ? 6.116 14.818 -3.793 1.00 95.62 86 PRO A C 1
ATOM 623 O O . PRO A 1 86 ? 5.850 14.718 -2.596 1.00 95.62 86 PRO A O 1
ATOM 626 N N . ASP A 1 87 ? 5.185 14.771 -4.747 1.00 93.69 87 ASP A N 1
ATOM 627 C CA . ASP A 1 87 ? 3.739 14.744 -4.479 1.00 93.69 87 ASP A CA 1
ATOM 628 C C . ASP A 1 87 ? 3.260 13.457 -3.793 1.00 93.69 87 ASP A C 1
ATOM 630 O O . ASP A 1 87 ? 2.198 13.437 -3.176 1.00 93.69 87 ASP A O 1
ATOM 634 N N . ALA A 1 88 ? 4.033 12.372 -3.875 1.00 95.75 88 ALA A N 1
ATOM 635 C CA . ALA A 1 88 ? 3.721 11.100 -3.231 1.00 95.75 88 ALA A CA 1
ATOM 636 C C . ALA A 1 88 ? 4.331 10.969 -1.825 1.00 95.75 88 ALA A C 1
ATOM 638 O O . ALA A 1 88 ? 4.001 10.026 -1.104 1.00 95.75 88 ALA A O 1
ATOM 639 N N . ARG A 1 89 ? 5.206 11.898 -1.404 1.00 95.75 89 ARG A N 1
ATOM 640 C CA . ARG A 1 89 ? 5.886 11.823 -0.097 1.00 95.75 89 ARG A CA 1
ATOM 641 C C . ARG A 1 89 ? 4.928 11.979 1.077 1.00 95.75 89 ARG A C 1
ATOM 643 O O . ARG A 1 89 ? 5.112 11.338 2.109 1.00 95.75 89 ARG A O 1
ATOM 650 N N . ALA A 1 90 ? 3.923 12.835 0.935 1.00 97.00 90 ALA A N 1
ATOM 651 C CA . ALA A 1 90 ? 2.917 13.062 1.958 1.00 97.00 90 ALA A CA 1
ATOM 652 C C . ALA A 1 90 ? 1.583 13.416 1.301 1.00 97.00 90 ALA A C 1
ATOM 654 O O . ALA A 1 90 ? 1.432 14.481 0.709 1.00 97.00 90 ALA A O 1
ATOM 655 N N . VAL A 1 91 ? 0.603 12.528 1.435 1.00 97.94 91 VAL A N 1
ATOM 656 C CA . VAL A 1 91 ? -0.722 12.692 0.837 1.00 97.94 91 VAL A CA 1
ATOM 657 C C . VAL A 1 91 ? -1.772 12.713 1.939 1.00 97.94 91 VAL A C 1
ATOM 659 O O . VAL A 1 91 ? -1.790 11.859 2.832 1.00 97.94 91 VAL A O 1
ATOM 662 N N . LYS A 1 92 ? -2.679 13.693 1.878 1.00 97.81 92 LYS A N 1
ATOM 663 C CA . LYS A 1 92 ? -3.840 13.748 2.771 1.00 97.81 92 LYS A CA 1
ATOM 664 C C . LYS A 1 92 ? -4.724 12.524 2.531 1.00 97.81 92 LYS A C 1
ATOM 666 O O . LYS A 1 92 ? -5.074 12.218 1.394 1.00 97.81 92 LYS A O 1
ATOM 671 N N . GLY A 1 93 ? -5.087 11.834 3.607 1.00 95.56 93 GLY A N 1
ATOM 672 C CA . GLY A 1 93 ? -5.882 10.617 3.526 1.00 95.56 93 GLY A CA 1
ATOM 673 C C . GLY A 1 93 ? -7.351 10.879 3.210 1.00 95.56 93 GLY A C 1
ATOM 674 O O . GLY A 1 93 ? -7.834 12.017 3.208 1.00 95.56 93 GLY A O 1
ATOM 675 N N . ARG A 1 94 ? -8.074 9.794 2.939 1.00 96.12 94 ARG A N 1
ATOM 676 C CA . ARG A 1 94 ? -9.517 9.795 2.701 1.00 96.12 94 ARG A CA 1
ATOM 677 C C . ARG A 1 94 ? -10.135 8.504 3.239 1.00 96.12 94 ARG A C 1
ATOM 679 O O . ARG A 1 94 ? -9.489 7.458 3.247 1.00 96.12 94 ARG A O 1
ATOM 686 N N . GLY A 1 95 ? -11.397 8.572 3.662 1.00 95.31 95 GLY A N 1
ATOM 687 C CA . GLY A 1 95 ? -12.131 7.411 4.169 1.00 95.31 95 GLY A CA 1
ATOM 688 C C . GLY A 1 95 ? -11.511 6.856 5.454 1.00 95.31 95 GLY A C 1
ATOM 689 O O . GLY A 1 95 ? -11.444 7.548 6.468 1.00 95.31 95 GLY A O 1
ATOM 690 N N . LEU A 1 96 ? -11.070 5.599 5.417 1.00 95.75 96 LEU A N 1
ATOM 691 C CA . LEU A 1 96 ? -10.436 4.935 6.559 1.00 95.75 96 LEU A CA 1
ATOM 692 C C . LEU A 1 96 ? -8.981 5.352 6.791 1.00 95.75 96 LEU A C 1
ATOM 694 O O . LEU A 1 96 ? -8.436 5.052 7.849 1.00 95.75 96 LEU A O 1
ATOM 698 N N . ILE A 1 97 ? -8.359 6.052 5.842 1.00 96.75 97 ILE A N 1
ATOM 699 C CA . ILE A 1 97 ? -6.952 6.452 5.912 1.00 96.75 97 ILE A CA 1
ATOM 700 C C . ILE A 1 97 ? -6.859 7.923 6.312 1.00 96.75 97 ILE A C 1
ATOM 702 O O . ILE A 1 97 ? -7.466 8.778 5.670 1.00 96.75 97 ILE A O 1
ATOM 706 N N . LYS A 1 98 ? -6.088 8.239 7.357 1.00 97.00 98 LYS A N 1
ATOM 707 C CA . LYS A 1 98 ? -5.847 9.623 7.808 1.00 97.00 98 LYS A CA 1
ATOM 708 C C . LYS A 1 98 ? -4.841 10.345 6.911 1.00 97.00 98 LYS A C 1
ATOM 710 O O . LYS A 1 98 ? -5.042 11.508 6.565 1.00 97.00 98 LYS A O 1
ATOM 715 N N . SER A 1 99 ? -3.778 9.653 6.515 1.00 97.94 99 SER A N 1
ATOM 716 C CA . SER A 1 99 ? -2.729 10.148 5.619 1.00 97.94 99 SER A CA 1
ATOM 717 C C . SER A 1 99 ? -1.946 8.987 5.009 1.00 97.94 99 SER A C 1
ATOM 719 O O . SER A 1 99 ? -2.034 7.860 5.489 1.00 97.94 99 SER A O 1
ATOM 721 N N . ALA A 1 100 ? -1.175 9.271 3.965 1.00 98.06 100 ALA A N 1
ATOM 722 C CA . ALA A 1 100 ? -0.061 8.439 3.528 1.00 98.06 100 ALA A CA 1
ATOM 723 C C . ALA A 1 100 ? 1.225 9.248 3.664 1.00 98.06 100 ALA A C 1
ATOM 725 O O . ALA A 1 100 ? 1.301 10.366 3.155 1.00 98.06 100 ALA A O 1
ATOM 726 N N . THR A 1 101 ? 2.218 8.706 4.361 1.00 97.56 101 THR A N 1
ATOM 727 C CA . THR A 1 101 ? 3.491 9.396 4.592 1.00 97.56 101 THR A CA 1
ATOM 728 C C . THR A 1 101 ? 4.648 8.455 4.323 1.00 97.56 101 THR A C 1
ATOM 730 O O . THR A 1 101 ? 4.740 7.390 4.930 1.00 97.56 101 THR A O 1
ATOM 733 N N . TYR A 1 102 ? 5.517 8.855 3.405 1.00 96.44 102 TYR A N 1
ATOM 734 C CA . TYR A 1 102 ? 6.740 8.144 3.084 1.00 96.44 102 TYR A CA 1
ATOM 735 C C . TYR A 1 102 ? 7.778 8.301 4.201 1.00 96.44 102 TYR A C 1
ATOM 737 O O . TYR A 1 102 ? 8.024 9.407 4.683 1.00 96.44 102 TYR A O 1
ATOM 745 N N . ASP A 1 103 ? 8.392 7.189 4.589 1.00 92.06 103 ASP A N 1
ATOM 746 C CA . ASP A 1 103 ? 9.445 7.085 5.593 1.00 92.06 103 ASP A CA 1
ATOM 747 C C . ASP A 1 103 ? 10.663 6.375 4.964 1.00 92.06 103 ASP A C 1
ATOM 749 O O . ASP A 1 103 ? 10.649 5.146 4.820 1.00 92.06 103 ASP A O 1
ATOM 753 N N . PRO A 1 104 ? 11.704 7.131 4.559 1.00 84.81 104 PRO A N 1
ATOM 754 C CA . PRO A 1 104 ? 12.906 6.570 3.943 1.00 84.81 104 PRO A CA 1
ATOM 755 C C . PRO A 1 104 ? 13.836 5.867 4.941 1.00 84.81 104 PRO A C 1
ATOM 757 O O . PRO A 1 104 ? 14.688 5.096 4.519 1.00 84.81 104 PRO A O 1
ATOM 760 N N . ASN A 1 105 ? 13.697 6.126 6.247 1.00 77.12 105 ASN A N 1
ATOM 761 C CA . ASN A 1 105 ? 14.646 5.683 7.279 1.00 77.12 105 ASN A CA 1
ATOM 762 C C . ASN A 1 105 ? 14.106 4.514 8.112 1.00 77.12 105 ASN A C 1
ATOM 764 O O . ASN A 1 105 ? 14.544 4.263 9.240 1.00 77.12 105 ASN A O 1
ATOM 768 N N . ALA A 1 106 ? 13.120 3.801 7.584 1.00 75.44 106 ALA A N 1
ATOM 769 C CA . ALA A 1 106 ? 12.598 2.621 8.234 1.00 75.44 106 ALA A CA 1
ATOM 770 C C . ALA A 1 106 ? 13.649 1.499 8.234 1.00 75.44 106 ALA A C 1
ATOM 772 O O . ALA A 1 106 ? 14.323 1.252 7.241 1.00 75.44 106 ALA A O 1
ATOM 773 N N . ARG A 1 107 ? 13.780 0.809 9.374 1.00 68.69 107 ARG A N 1
ATOM 774 C CA . ARG A 1 107 ? 14.897 -0.104 9.696 1.00 68.69 107 ARG A CA 1
ATOM 775 C C . ARG A 1 107 ? 15.178 -1.232 8.689 1.00 68.69 107 ARG A C 1
ATOM 777 O O . ARG A 1 107 ? 16.244 -1.825 8.784 1.00 68.69 107 ARG A O 1
ATOM 784 N N . ALA A 1 108 ? 14.233 -1.572 7.811 1.00 67.69 108 ALA A N 1
ATOM 785 C CA . ALA A 1 108 ? 14.332 -2.730 6.918 1.00 67.69 108 ALA A CA 1
ATOM 786 C C . ALA A 1 108 ? 14.147 -2.383 5.433 1.00 67.69 108 ALA A C 1
ATOM 788 O O . ALA A 1 108 ? 14.822 -2.961 4.590 1.00 67.69 108 ALA A O 1
ATOM 789 N N . ALA A 1 109 ? 13.238 -1.463 5.115 1.00 80.19 109 ALA A N 1
ATOM 790 C CA . ALA A 1 109 ? 12.905 -1.074 3.752 1.00 80.19 109 ALA A CA 1
ATOM 791 C C . ALA A 1 109 ? 12.213 0.289 3.759 1.00 80.19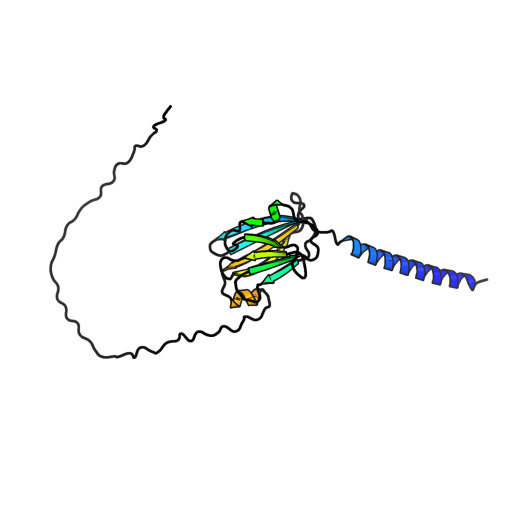 109 ALA A C 1
ATOM 793 O O . ALA A 1 109 ? 11.547 0.639 4.737 1.00 80.19 109 ALA A O 1
ATOM 794 N N . ALA A 1 110 ? 12.320 1.023 2.654 1.00 89.44 110 ALA A N 1
ATOM 795 C CA . ALA A 1 110 ? 11.547 2.234 2.433 1.00 89.44 110 ALA A CA 1
ATOM 796 C C . ALA A 1 110 ? 10.046 1.916 2.555 1.00 89.44 110 ALA A C 1
ATOM 798 O O . ALA A 1 110 ? 9.565 0.930 1.993 1.00 89.44 110 ALA A O 1
ATOM 799 N N . ARG A 1 111 ? 9.289 2.715 3.316 1.00 94.12 111 ARG A N 1
ATOM 800 C CA . ARG A 1 111 ? 7.880 2.392 3.599 1.00 94.12 111 ARG A CA 1
ATOM 801 C C . ARG A 1 111 ? 6.960 3.591 3.515 1.00 94.12 111 ARG A C 1
ATOM 803 O O . ARG A 1 111 ? 7.373 4.727 3.724 1.00 94.12 111 ARG A O 1
ATOM 810 N N . VAL A 1 112 ? 5.681 3.326 3.287 1.00 96.69 112 VAL A N 1
ATOM 811 C CA . VAL A 1 112 ? 4.608 4.311 3.427 1.00 96.69 112 VAL A CA 1
ATOM 812 C C . VAL A 1 112 ? 3.764 3.955 4.643 1.00 96.69 112 VAL A C 1
ATOM 814 O O . VAL A 1 112 ? 3.172 2.878 4.715 1.00 96.69 112 VAL A O 1
ATOM 817 N N . ALA A 1 113 ? 3.710 4.869 5.608 1.00 96.00 113 ALA A N 1
ATOM 818 C CA . ALA A 1 113 ? 2.859 4.768 6.780 1.00 96.00 113 ALA A CA 1
ATOM 819 C C . ALA A 1 113 ? 1.443 5.263 6.460 1.00 96.00 113 ALA A C 1
ATOM 821 O O . ALA A 1 113 ? 1.251 6.365 5.941 1.00 96.00 113 ALA A O 1
ATOM 822 N N . LEU A 1 114 ? 0.457 4.447 6.819 1.00 97.50 114 LEU A N 1
ATOM 823 C CA . LEU A 1 114 ? -0.967 4.656 6.590 1.00 97.50 114 LEU A CA 1
ATOM 824 C C . LEU A 1 114 ? -1.710 4.588 7.934 1.00 97.50 114 LEU A C 1
ATOM 826 O O . LEU A 1 114 ? -2.246 3.539 8.308 1.00 97.50 114 LEU A O 1
ATOM 830 N N . PRO A 1 115 ? -1.727 5.676 8.720 1.00 96.75 115 PRO A N 1
ATOM 831 C CA . PRO A 1 115 ? -2.547 5.734 9.921 1.00 96.75 115 PRO A CA 1
ATOM 832 C C . PRO A 1 115 ? -4.036 5.613 9.581 1.00 96.75 115 PRO A C 1
ATOM 834 O O . PRO A 1 115 ? -4.553 6.352 8.743 1.00 96.75 115 PRO A O 1
ATOM 837 N N . LEU A 1 116 ? -4.738 4.713 10.268 1.00 95.62 116 LEU A N 1
ATOM 838 C CA . LEU A 1 116 ? -6.166 4.477 10.082 1.00 95.62 116 LEU A CA 1
ATOM 839 C C . LEU A 1 116 ? -7.001 5.352 11.029 1.00 95.62 116 LEU A C 1
ATOM 841 O O . LEU A 1 116 ? -6.577 5.715 12.132 1.00 95.62 116 LEU A O 1
ATOM 845 N N . THR A 1 117 ? -8.216 5.703 10.606 1.00 94.31 117 THR A N 1
ATOM 846 C CA . THR A 1 117 ? -9.225 6.388 11.440 1.00 94.31 117 THR A CA 1
ATOM 847 C C . THR A 1 117 ? -9.769 5.493 12.544 1.00 94.31 117 THR A C 1
ATOM 849 O O . THR A 1 117 ? -10.101 5.982 13.621 1.00 94.31 117 THR A O 1
ATOM 852 N N . ARG A 1 118 ? -9.802 4.188 12.287 1.00 92.06 118 ARG A N 1
ATOM 853 C CA . ARG A 1 118 ? -10.226 3.106 13.177 1.00 92.06 118 ARG A CA 1
ATOM 854 C C . ARG A 1 118 ? -9.701 1.778 12.617 1.00 92.06 118 ARG A C 1
ATOM 856 O O . ARG A 1 118 ? -9.289 1.770 11.455 1.00 92.06 118 ARG A O 1
ATOM 863 N N . PRO A 1 119 ? -9.712 0.674 13.386 1.00 91.62 119 PRO A N 1
ATOM 864 C CA . PRO A 1 119 ? -9.265 -0.615 12.871 1.00 91.62 119 PRO A CA 1
ATOM 865 C C . PRO A 1 119 ? -9.994 -0.997 11.571 1.00 91.62 119 PRO A C 1
ATOM 867 O O . PRO A 1 119 ? -11.191 -0.731 11.394 1.00 91.62 119 PRO A O 1
ATOM 870 N N . ALA A 1 120 ? -9.234 -1.554 10.633 1.00 93.75 120 ALA A N 1
ATOM 871 C CA . ALA A 1 120 ? -9.718 -1.942 9.318 1.00 93.75 120 ALA A CA 1
ATOM 872 C C . ALA A 1 120 ? -8.957 -3.173 8.842 1.00 93.75 120 ALA A C 1
ATOM 874 O O . ALA A 1 120 ? -7.736 -3.178 8.916 1.00 93.75 120 ALA A O 1
ATOM 875 N N . LYS A 1 121 ? -9.655 -4.191 8.347 1.00 94.50 121 LYS A N 1
ATOM 876 C CA . LYS A 1 121 ? -9.032 -5.387 7.779 1.00 94.50 121 LYS A CA 1
ATOM 877 C C . LYS A 1 121 ? -8.664 -5.161 6.317 1.00 94.50 121 LYS A C 1
ATOM 879 O O . LYS A 1 121 ? -9.322 -4.384 5.619 1.00 94.50 121 LYS A O 1
ATOM 884 N N . ILE A 1 122 ? -7.635 -5.865 5.864 1.00 96.50 122 ILE A N 1
ATOM 885 C CA . ILE A 1 122 ? -7.290 -5.941 4.444 1.00 96.50 122 ILE A CA 1
ATOM 886 C C . ILE A 1 122 ? -8.249 -6.934 3.786 1.00 96.50 122 ILE A C 1
ATOM 888 O O . ILE A 1 122 ? -8.335 -8.087 4.202 1.00 96.50 122 ILE A O 1
ATOM 892 N N . ASP A 1 123 ? -8.994 -6.471 2.785 1.00 96.06 123 ASP A N 1
ATOM 893 C CA . ASP A 1 123 ? -9.893 -7.312 1.990 1.00 96.06 123 ASP A CA 1
ATOM 894 C C . ASP A 1 123 ? -9.155 -7.953 0.809 1.00 96.06 123 ASP A C 1
ATOM 896 O O . ASP A 1 123 ? -9.473 -9.071 0.411 1.00 96.06 123 ASP A O 1
ATOM 900 N N . GLY A 1 124 ? -8.160 -7.254 0.259 1.00 96.44 124 GLY A N 1
ATOM 901 C CA . GLY A 1 124 ? -7.321 -7.754 -0.821 1.00 96.44 124 GLY A CA 1
ATOM 902 C C . GLY A 1 124 ? -6.185 -6.795 -1.157 1.00 96.44 124 GLY A C 1
ATOM 903 O O . GLY A 1 124 ? -6.295 -5.584 -0.952 1.00 96.44 124 GLY A O 1
ATOM 904 N N . ALA A 1 125 ? -5.095 -7.346 -1.684 1.00 97.56 125 ALA A N 1
ATOM 905 C CA . ALA A 1 125 ? -3.968 -6.589 -2.205 1.00 97.56 125 ALA A CA 1
ATOM 906 C C . ALA A 1 125 ? -3.458 -7.253 -3.485 1.00 97.56 125 ALA A C 1
ATOM 908 O O . ALA A 1 125 ? -3.197 -8.454 -3.488 1.00 97.56 125 ALA A O 1
ATOM 909 N N . PHE A 1 126 ? -3.341 -6.492 -4.569 1.00 97.69 126 PHE A N 1
ATOM 910 C CA . PHE A 1 126 ? -2.899 -7.013 -5.862 1.00 97.69 126 PHE A CA 1
ATOM 911 C C . PHE A 1 126 ? -2.251 -5.919 -6.709 1.00 97.69 126 PHE A C 1
ATOM 913 O O . PHE A 1 126 ? -2.492 -4.726 -6.511 1.00 97.69 126 PHE A O 1
ATOM 920 N N . VAL A 1 127 ? -1.435 -6.336 -7.676 1.00 97.44 127 VAL A N 1
ATOM 921 C CA . VAL A 1 127 ? -0.761 -5.438 -8.617 1.00 97.44 127 VAL A CA 1
ATOM 922 C C . VAL A 1 127 ? -1.434 -5.537 -9.977 1.00 97.44 127 VAL A C 1
ATOM 924 O O . VAL A 1 127 ? -1.596 -6.625 -10.524 1.00 97.44 127 VAL A O 1
ATOM 927 N N . ILE A 1 128 ? -1.803 -4.390 -10.538 1.00 97.19 128 ILE A N 1
ATOM 928 C CA . ILE A 1 128 ? -2.224 -4.275 -11.933 1.00 97.19 128 ILE A CA 1
ATOM 929 C C . ILE A 1 128 ? -0.981 -3.902 -12.750 1.00 97.19 128 ILE A C 1
ATOM 931 O O . ILE A 1 128 ? -0.359 -2.876 -12.442 1.00 97.19 128 ILE A O 1
ATOM 935 N N . PRO A 1 129 ? -0.593 -4.704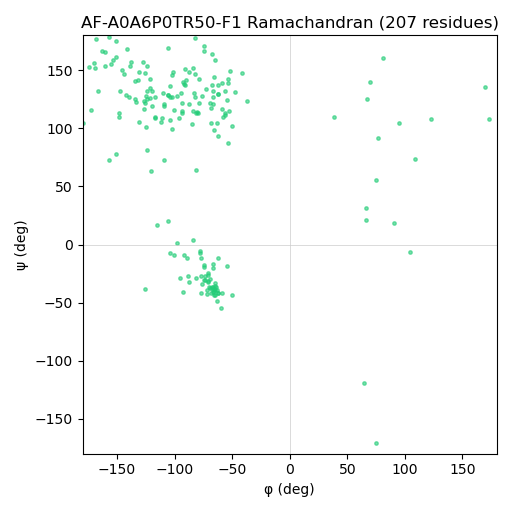 -13.758 1.00 96.12 129 PRO A N 1
ATOM 936 C CA . PRO A 1 129 ? 0.516 -4.357 -14.632 1.00 96.12 129 PRO A CA 1
ATOM 937 C C . PRO A 1 129 ? 0.173 -3.135 -15.505 1.00 96.12 129 PRO A C 1
ATOM 939 O O . PRO A 1 129 ? -1.001 -2.776 -15.648 1.00 96.12 129 PRO A O 1
ATOM 942 N N . PRO A 1 130 ? 1.186 -2.495 -16.108 1.00 96.00 130 PRO A N 1
ATOM 943 C CA . PRO A 1 130 ? 0.988 -1.464 -17.112 1.00 96.00 130 PRO A CA 1
ATOM 944 C C . PRO A 1 130 ? 0.062 -1.937 -18.237 1.00 96.00 130 PRO A C 1
ATOM 946 O O . PRO A 1 130 ? 0.019 -3.116 -18.586 1.00 96.00 130 PRO A O 1
ATOM 949 N N . SER A 1 131 ? -0.682 -1.001 -18.814 1.00 95.25 131 SER A N 1
ATOM 950 C CA . SER A 1 131 ? -1.617 -1.252 -19.916 1.00 95.25 131 SER A CA 1
ATOM 951 C C . SER A 1 131 ? -1.567 -0.106 -20.923 1.00 95.25 131 SER A C 1
ATOM 953 O O . SER A 1 131 ? -1.001 0.952 -20.643 1.00 95.25 131 SER A O 1
ATOM 955 N N . SER A 1 132 ? -2.170 -0.288 -22.099 1.00 88.88 132 SER A N 1
ATOM 956 C CA . SER A 1 132 ? -2.290 0.785 -23.090 1.00 88.88 132 SER A CA 1
ATOM 957 C C . SER A 1 132 ? -3.029 1.985 -22.480 1.00 88.88 132 SER A C 1
ATOM 959 O O . SER A 1 132 ? -4.223 1.901 -22.197 1.00 88.88 132 SER A O 1
ATOM 961 N N . GLY A 1 133 ? -2.311 3.087 -22.245 1.00 89.62 133 GLY A N 1
ATOM 962 C CA . GLY A 1 133 ? -2.832 4.304 -21.606 1.00 89.62 133 GLY A CA 1
ATOM 963 C C . GLY A 1 133 ? -2.404 4.514 -20.148 1.00 89.62 133 GLY A C 1
ATOM 964 O O . GLY A 1 133 ? -2.670 5.576 -19.588 1.00 89.62 133 GLY A O 1
ATOM 965 N N . ASN A 1 134 ? -1.720 3.551 -19.525 1.00 91.88 134 ASN A N 1
ATOM 966 C CA . ASN A 1 134 ? -1.040 3.756 -18.248 1.00 91.88 134 ASN A CA 1
ATOM 967 C C . ASN A 1 134 ? 0.217 2.882 -18.136 1.00 91.88 134 ASN A C 1
ATOM 969 O O . ASN A 1 134 ? 0.122 1.673 -17.932 1.00 91.88 134 ASN A O 1
ATOM 973 N N . GLU A 1 135 ? 1.382 3.522 -18.184 1.00 94.31 135 GLU A N 1
ATOM 974 C CA . GLU A 1 135 ? 2.695 2.870 -18.091 1.00 94.31 135 GLU A CA 1
ATOM 975 C C . GLU A 1 135 ? 3.088 2.473 -16.658 1.00 94.31 135 GLU A C 1
ATOM 977 O O . GLU A 1 135 ? 4.105 1.814 -16.449 1.00 94.31 135 GLU A O 1
ATOM 982 N N . LEU A 1 136 ? 2.308 2.882 -15.654 1.00 96.56 136 LEU A N 1
ATOM 983 C CA . LEU A 1 136 ? 2.599 2.611 -14.249 1.00 96.56 136 LEU A CA 1
ATOM 984 C C . LEU A 1 136 ? 1.920 1.323 -13.781 1.00 96.56 136 LEU A C 1
ATOM 986 O O . LEU A 1 136 ? 0.740 1.089 -14.064 1.00 96.56 136 LEU A O 1
ATOM 990 N N . HIS A 1 137 ? 2.642 0.549 -12.972 1.00 97.50 137 HIS A N 1
ATOM 991 C CA . HIS A 1 137 ? 2.047 -0.492 -12.147 1.00 97.50 137 HIS A CA 1
ATOM 992 C C . HIS A 1 137 ? 1.147 0.155 -11.097 1.00 97.50 137 HIS A C 1
ATOM 994 O O . HIS A 1 137 ? 1.460 1.218 -10.555 1.00 97.50 137 HIS A O 1
ATOM 1000 N N . ARG A 1 138 ? 0.034 -0.503 -10.772 1.00 97.62 138 ARG A N 1
ATOM 1001 C CA . ARG A 1 138 ? -0.842 -0.074 -9.678 1.00 97.62 138 ARG A CA 1
ATOM 1002 C C . ARG A 1 138 ? -0.886 -1.140 -8.611 1.00 97.62 138 ARG A C 1
ATOM 1004 O O . ARG A 1 138 ? -1.513 -2.174 -8.816 1.00 97.62 138 ARG A O 1
ATOM 1011 N N . LEU A 1 139 ? -0.271 -0.869 -7.467 1.00 98.19 139 LEU A N 1
ATOM 1012 C CA . LEU A 1 139 ? -0.523 -1.655 -6.268 1.00 98.19 139 LEU A CA 1
ATOM 1013 C C . LEU A 1 139 ? -1.828 -1.160 -5.644 1.00 98.19 139 LEU A C 1
ATOM 1015 O O . LEU A 1 139 ? -1.922 -0.018 -5.193 1.00 98.19 139 LEU A O 1
ATOM 1019 N N . VAL A 1 140 ? -2.838 -2.022 -5.648 1.00 98.31 140 VAL A N 1
ATOM 1020 C CA . VAL A 1 140 ? -4.167 -1.750 -5.108 1.00 98.31 140 VAL A CA 1
ATOM 1021 C C . VAL A 1 140 ? -4.325 -2.503 -3.799 1.00 98.31 140 VAL A C 1
ATOM 1023 O O . VAL A 1 140 ? -4.090 -3.706 -3.747 1.00 98.31 140 VAL A O 1
ATOM 1026 N N . ILE A 1 141 ? -4.741 -1.794 -2.754 1.00 98.19 141 ILE A N 1
ATOM 1027 C CA . ILE A 1 141 ? -5.042 -2.362 -1.441 1.00 98.19 141 ILE A CA 1
ATOM 1028 C C . ILE A 1 141 ? -6.446 -1.920 -1.053 1.00 98.19 141 ILE A C 1
ATOM 1030 O O . ILE A 1 141 ? -6.707 -0.728 -0.874 1.00 98.19 141 ILE A O 1
ATOM 1034 N N . ASP A 1 142 ? -7.345 -2.885 -0.917 1.00 97.62 142 ASP A N 1
ATOM 1035 C CA . ASP A 1 142 ? -8.707 -2.656 -0.462 1.00 97.62 142 ASP A CA 1
ATOM 1036 C C . ASP A 1 142 ? -8.802 -2.964 1.030 1.00 97.62 142 ASP A C 1
ATOM 1038 O O . ASP A 1 142 ? -8.393 -4.033 1.490 1.00 97.62 142 ASP A O 1
ATOM 1042 N N . VAL A 1 143 ? -9.338 -2.011 1.791 1.00 97.00 143 VAL A N 1
ATOM 1043 C CA . VAL A 1 143 ? -9.563 -2.160 3.229 1.00 97.00 143 VAL A CA 1
ATOM 1044 C C . VAL A 1 143 ? -11.010 -1.885 3.595 1.00 97.00 143 VAL A C 1
ATOM 1046 O O . VAL A 1 143 ? -11.670 -1.006 3.024 1.00 97.00 143 VAL A O 1
ATOM 1049 N N . SER A 1 144 ? -11.475 -2.585 4.625 1.00 96.56 144 SER A N 1
ATOM 1050 C CA . SER A 1 144 ? -12.788 -2.374 5.212 1.00 96.56 144 SER A CA 1
ATOM 1051 C C . SER A 1 144 ? -12.731 -2.250 6.720 1.00 96.56 144 SER A C 1
ATOM 1053 O O . SER A 1 144 ? -11.902 -2.832 7.409 1.00 96.56 144 SER A O 1
ATOM 1055 N N . ALA A 1 145 ? -13.657 -1.456 7.230 1.00 95.19 145 ALA A N 1
ATOM 1056 C CA . ALA A 1 145 ? -14.035 -1.366 8.621 1.00 95.19 145 ALA A CA 1
ATOM 1057 C C . ALA A 1 145 ? -14.017 -2.720 9.344 1.00 95.19 145 ALA A C 1
ATOM 1059 O O . ALA A 1 145 ? -14.756 -3.615 8.945 1.00 95.19 145 ALA A O 1
ATOM 1060 N N . ALA A 1 146 ? -13.258 -2.849 10.432 1.00 93.25 146 ALA A N 1
ATOM 1061 C CA . ALA A 1 146 ? -13.241 -4.082 11.213 1.00 93.25 146 ALA A CA 1
ATOM 1062 C C . ALA A 1 146 ? -12.935 -3.823 12.695 1.00 93.25 146 ALA A C 1
ATOM 1064 O O . ALA A 1 146 ? -12.661 -2.689 13.092 1.00 93.25 146 ALA A O 1
ATOM 1065 N N . ASP A 1 147 ? -12.992 -4.872 13.512 1.00 92.00 147 ASP A N 1
ATOM 1066 C CA . ASP A 1 147 ? -12.440 -4.861 14.866 1.00 92.00 147 ASP A CA 1
ATOM 1067 C C . ASP A 1 147 ? -10.923 -5.147 14.854 1.00 92.00 147 ASP A C 1
ATOM 1069 O O . ASP A 1 147 ? -10.300 -5.348 13.805 1.00 92.00 147 ASP A O 1
ATOM 1073 N N . LYS A 1 148 ? -10.298 -5.115 16.036 1.00 90.94 148 LYS A N 1
ATOM 1074 C CA . LYS A 1 148 ? -8.858 -5.367 16.169 1.00 90.94 148 LYS A CA 1
ATOM 1075 C C . LYS A 1 148 ? -8.490 -6.811 15.842 1.00 90.94 148 LYS A C 1
ATOM 1077 O O . LYS A 1 148 ? -7.443 -7.035 15.244 1.00 90.94 148 LYS A O 1
ATOM 1082 N N . VAL A 1 149 ? -9.330 -7.775 16.207 1.00 90.88 149 VAL A N 1
ATOM 1083 C CA . VAL A 1 149 ? -9.061 -9.200 15.982 1.00 90.88 149 VAL A CA 1
ATOM 1084 C C . VAL A 1 149 ? -8.976 -9.485 14.483 1.00 90.88 149 VAL A C 1
ATOM 1086 O O . VAL A 1 149 ? -7.986 -10.043 14.016 1.00 90.88 149 VAL A O 1
ATOM 1089 N N . ALA A 1 150 ? -9.953 -9.010 13.713 1.00 92.25 150 ALA A N 1
ATOM 1090 C CA . ALA A 1 150 ? -9.976 -9.127 12.261 1.00 92.25 150 ALA A CA 1
ATOM 1091 C C . ALA A 1 150 ? -8.836 -8.348 11.584 1.00 92.25 150 ALA A C 1
ATOM 1093 O O . ALA A 1 150 ? -8.309 -8.801 10.568 1.00 92.25 150 ALA A O 1
ATOM 1094 N N . PHE A 1 151 ? -8.416 -7.208 12.146 1.00 92.50 151 PHE A N 1
ATOM 1095 C CA . PHE A 1 151 ? -7.229 -6.487 11.676 1.00 92.50 151 PHE A CA 1
ATOM 1096 C C . PHE A 1 151 ? -5.964 -7.348 11.776 1.00 92.50 151 PHE A C 1
ATOM 1098 O O . PHE A 1 151 ? -5.300 -7.565 10.762 1.00 92.50 151 PHE A O 1
ATOM 1105 N N . PHE A 1 152 ? -5.660 -7.887 12.961 1.00 91.50 152 PHE A N 1
ATOM 1106 C CA . PHE A 1 152 ? -4.483 -8.739 13.162 1.00 91.50 152 PHE A CA 1
ATOM 1107 C C . PHE A 1 152 ? -4.549 -10.020 12.328 1.00 91.50 152 PHE A C 1
ATOM 1109 O O . PHE A 1 152 ? -3.566 -10.368 11.674 1.00 91.50 152 PHE A O 1
ATOM 1116 N N . ALA A 1 153 ? -5.721 -10.656 12.260 1.00 92.06 153 ALA A N 1
ATOM 1117 C CA . ALA A 1 153 ? -5.931 -11.837 11.429 1.00 92.06 153 ALA A CA 1
ATOM 1118 C C . ALA A 1 153 ? -5.637 -11.556 9.945 1.00 92.06 153 ALA A C 1
ATOM 1120 O O . ALA A 1 153 ? -4.969 -12.356 9.295 1.00 92.06 153 ALA A O 1
ATOM 1121 N N . SER A 1 154 ? -6.054 -10.396 9.417 1.00 92.62 154 SER A N 1
ATOM 1122 C CA . SER A 1 154 ? -5.772 -10.012 8.022 1.00 92.62 154 SER A CA 1
ATOM 1123 C C . SER A 1 154 ? -4.287 -9.771 7.724 1.00 92.62 154 SER A C 1
ATOM 1125 O O . SER A 1 154 ? -3.887 -9.766 6.565 1.00 92.62 154 SER A O 1
ATOM 1127 N N . LEU A 1 155 ? -3.467 -9.597 8.763 1.00 91.25 155 LEU A N 1
ATOM 1128 C CA . LEU A 1 155 ? -2.014 -9.448 8.673 1.00 91.25 155 LEU A CA 1
ATOM 1129 C C . LEU A 1 155 ? -1.263 -10.760 8.954 1.00 91.25 155 LEU A C 1
ATOM 1131 O O . LEU A 1 155 ? -0.035 -10.756 8.990 1.00 91.25 155 LEU A O 1
ATOM 1135 N N . GLY A 1 156 ? -1.974 -11.865 9.208 1.00 86.81 156 GLY A N 1
ATOM 1136 C CA . GLY A 1 156 ? -1.368 -13.1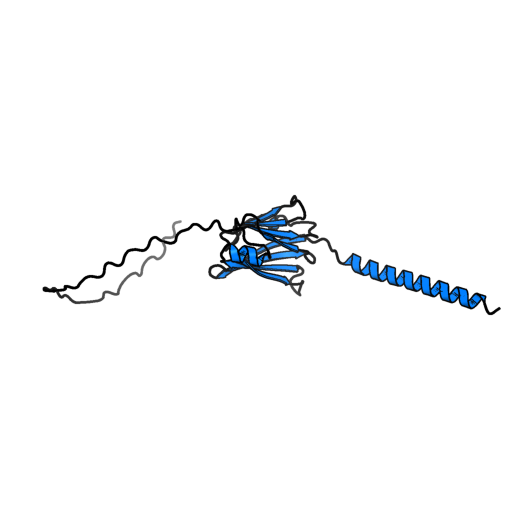27 9.642 1.00 86.81 156 GLY A CA 1
ATOM 1137 C C . GLY A 1 156 ? -0.730 -13.051 11.034 1.00 86.81 156 GLY A C 1
ATOM 1138 O O . GLY A 1 156 ? 0.148 -13.847 11.357 1.00 86.81 156 GLY A O 1
ATOM 1139 N N . LEU A 1 157 ? -1.139 -12.079 11.856 1.00 81.25 157 LEU A N 1
ATOM 1140 C CA . LEU A 1 157 ? -0.620 -11.861 13.202 1.00 81.25 157 LEU A CA 1
ATOM 1141 C C . LEU A 1 157 ? -1.598 -12.401 14.247 1.00 81.25 157 LEU A C 1
ATOM 1143 O O . LEU A 1 157 ? -2.816 -12.301 14.096 1.00 81.25 157 LEU A O 1
ATOM 1147 N N . ALA A 1 158 ? -1.062 -12.917 15.353 1.00 75.62 158 ALA A N 1
ATOM 1148 C CA . ALA A 1 158 ? -1.875 -13.196 16.528 1.00 75.62 158 ALA A CA 1
ATOM 1149 C C . ALA A 1 158 ? -2.383 -11.874 17.119 1.00 75.62 158 ALA A C 1
ATOM 1151 O O . ALA A 1 158 ? -1.611 -10.929 17.308 1.00 75.62 158 ALA A O 1
ATOM 1152 N N . ALA A 1 159 ? -3.679 -11.809 17.422 1.00 72.44 159 ALA A N 1
ATOM 1153 C CA . ALA A 1 159 ? -4.221 -10.673 18.146 1.00 72.44 159 ALA A CA 1
ATOM 1154 C C . ALA A 1 159 ? -3.560 -10.594 19.538 1.00 72.44 159 ALA A C 1
ATOM 1156 O O . ALA A 1 159 ? -3.401 -11.629 20.194 1.00 72.44 159 ALA A O 1
ATOM 1157 N N . PRO A 1 160 ? -3.182 -9.394 20.017 1.00 70.38 160 PRO A N 1
ATOM 1158 C CA . PRO A 1 160 ? -2.774 -9.208 21.398 1.00 70.38 160 PRO A CA 1
ATOM 1159 C C . PRO A 1 160 ? -3.867 -9.755 22.317 1.00 70.38 160 PRO A C 1
ATOM 1161 O O . PRO A 1 160 ? -5.046 -9.569 21.998 1.00 70.38 160 PRO A O 1
ATOM 1164 N N . PRO A 1 161 ? -3.515 -10.396 23.446 1.00 64.00 161 PRO A N 1
ATOM 1165 C CA . PRO A 1 161 ? -4.511 -10.849 24.400 1.00 64.00 161 PRO A CA 1
ATOM 1166 C C . PRO A 1 161 ? -5.331 -9.632 24.814 1.00 64.00 161 PRO A C 1
ATOM 1168 O O . PRO A 1 161 ? -4.815 -8.704 25.448 1.00 64.00 161 PRO A O 1
ATOM 1171 N N . GLU A 1 162 ? -6.598 -9.598 24.401 1.00 61.38 162 GLU A N 1
ATOM 1172 C CA . GLU A 1 162 ? -7.515 -8.599 24.910 1.00 61.38 162 GLU A CA 1
ATOM 1173 C C . GLU A 1 162 ? -7.530 -8.807 26.419 1.00 61.38 162 GLU A C 1
ATOM 1175 O O . GLU A 1 162 ? -7.873 -9.884 26.909 1.00 61.38 162 GLU A O 1
ATOM 1180 N N . LYS A 1 163 ? -7.086 -7.804 27.182 1.00 52.66 163 LYS A N 1
ATOM 1181 C CA . LYS A 1 163 ? -7.402 -7.765 28.605 1.00 52.66 163 LYS A CA 1
ATOM 1182 C C . LYS A 1 163 ? -8.913 -7.659 28.653 1.00 52.66 163 LYS A C 1
ATOM 1184 O O . LYS A 1 163 ? -9.443 -6.559 28.519 1.00 52.66 163 LYS A O 1
ATOM 1189 N N . SER A 1 164 ? -9.574 -8.809 28.750 1.00 49.59 164 SER A N 1
ATOM 1190 C CA . SER A 1 164 ? -11.013 -8.938 28.857 1.00 49.59 164 SER A CA 1
ATOM 1191 C C . SER A 1 164 ? -11.456 -8.010 29.971 1.00 49.59 164 SER A C 1
ATOM 1193 O O . SER A 1 164 ? -11.274 -8.292 31.155 1.00 49.59 164 SER A O 1
ATOM 1195 N N . ALA A 1 165 ? -11.990 -6.852 29.595 1.00 53.22 165 ALA A N 1
ATOM 1196 C CA . ALA A 1 165 ? -12.761 -6.060 30.515 1.00 53.22 165 ALA A CA 1
ATOM 1197 C C . ALA A 1 165 ? -13.993 -6.910 30.799 1.00 53.22 165 ALA A C 1
ATOM 1199 O O . ALA A 1 165 ? -14.919 -6.965 29.992 1.00 53.22 165 ALA A O 1
ATOM 1200 N N . THR A 1 166 ? -13.964 -7.621 31.923 1.00 45.09 166 THR A N 1
ATOM 1201 C CA . THR A 1 166 ? -15.117 -8.264 32.538 1.00 45.09 166 THR A CA 1
ATOM 1202 C C . THR A 1 166 ? -16.198 -7.201 32.729 1.00 45.09 166 THR A C 1
ATOM 1204 O O . THR A 1 166 ? -16.283 -6.528 33.751 1.00 45.09 166 THR A O 1
ATOM 1207 N N . ARG A 1 167 ? -17.012 -7.004 31.696 1.00 56.72 167 ARG A N 1
ATOM 1208 C CA . ARG A 1 167 ? -18.301 -6.321 31.742 1.00 56.72 167 ARG A CA 1
ATOM 1209 C C . ARG A 1 167 ? -19.367 -7.296 31.265 1.00 56.72 167 ARG A C 1
ATOM 1211 O O . ARG A 1 167 ? -20.044 -7.084 30.271 1.00 56.72 167 ARG A O 1
ATOM 1218 N N . GLN A 1 168 ? -19.513 -8.364 32.032 1.00 49.59 168 GLN A N 1
ATOM 1219 C CA . GLN A 1 168 ? -20.788 -9.025 32.277 1.00 49.59 168 GLN A CA 1
ATOM 1220 C C . GLN A 1 168 ? -20.815 -9.174 33.802 1.00 49.59 168 GLN A C 1
ATOM 1222 O O . GLN A 1 168 ? -19.971 -9.840 34.382 1.00 49.59 168 GLN A O 1
ATOM 1227 N N . GLY A 1 169 ? -21.587 -8.393 34.546 1.00 45.78 169 GLY A N 1
ATOM 1228 C CA . GLY A 1 169 ? -23.004 -8.146 34.328 1.00 45.78 169 GLY A CA 1
ATOM 1229 C C . GLY A 1 169 ? -23.726 -8.871 35.453 1.00 45.78 169 GLY A C 1
ATOM 1230 O O . GLY A 1 169 ? -24.269 -9.951 35.258 1.00 45.78 169 GLY A O 1
ATOM 1231 N N . LYS A 1 170 ? -23.644 -8.305 36.662 1.00 42.19 170 LYS A N 1
ATOM 1232 C CA . LYS A 1 170 ? -24.434 -8.719 37.821 1.00 42.19 170 LYS A CA 1
ATOM 1233 C C . LYS A 1 170 ? -25.904 -8.718 37.395 1.00 42.19 170 LYS A C 1
ATOM 1235 O O . LYS A 1 170 ? -26.435 -7.669 37.040 1.00 42.19 170 LYS A O 1
ATOM 1240 N N . ALA A 1 171 ? -26.510 -9.900 37.392 1.00 46.59 171 ALA A N 1
ATOM 1241 C CA . ALA A 1 171 ? -27.905 -10.124 37.052 1.00 46.59 171 ALA A CA 1
ATOM 1242 C C . ALA A 1 171 ? -28.830 -9.130 37.784 1.00 46.59 171 ALA A C 1
ATOM 1244 O O . ALA A 1 171 ? -28.734 -9.008 39.012 1.00 46.59 171 ALA A O 1
ATOM 1245 N N . PRO A 1 172 ? -29.765 -8.457 37.092 1.00 47.12 172 PRO A N 1
ATOM 1246 C CA . PRO A 1 172 ? -30.941 -7.924 37.752 1.00 47.12 172 PRO A CA 1
ATOM 1247 C C . PRO A 1 172 ? -31.787 -9.125 38.185 1.00 47.12 172 PRO A C 1
ATOM 1249 O O . PRO A 1 172 ? -32.230 -9.917 37.354 1.00 47.12 172 PRO A O 1
ATOM 1252 N N . LYS A 1 173 ? -31.988 -9.288 39.497 1.00 47.16 173 LYS A N 1
ATOM 1253 C CA . LYS A 1 173 ? -32.995 -10.208 40.033 1.00 47.16 173 LYS A CA 1
ATOM 1254 C C . LYS A 1 173 ? -34.349 -9.824 39.433 1.00 47.16 173 LYS A C 1
ATOM 1256 O O . LYS A 1 173 ? -34.873 -8.755 39.737 1.00 47.16 173 LYS A O 1
ATOM 1261 N N . ALA A 1 174 ? -34.902 -10.706 38.609 1.00 40.81 174 ALA A N 1
ATOM 1262 C CA . ALA A 1 174 ? -36.302 -10.675 38.228 1.00 40.81 174 ALA A CA 1
ATOM 1263 C C . ALA A 1 174 ? -37.148 -10.903 39.490 1.00 40.81 174 ALA A C 1
ATOM 1265 O O . ALA A 1 174 ? -37.209 -12.008 40.029 1.00 40.81 174 ALA A O 1
ATOM 1266 N N . GLY A 1 175 ? -37.750 -9.830 39.998 1.00 39.81 175 GLY A N 1
ATOM 1267 C CA . GLY A 1 175 ? -38.869 -9.902 40.924 1.00 39.81 175 GLY A CA 1
ATOM 1268 C C . GLY A 1 175 ? -40.150 -10.051 40.115 1.00 39.81 175 GLY A C 1
ATOM 1269 O O . GLY A 1 175 ? -40.622 -9.082 39.532 1.00 39.81 175 GLY A O 1
ATOM 1270 N N . THR A 1 176 ? -40.702 -11.260 40.072 1.00 37.12 176 THR A N 1
ATOM 1271 C CA . THR A 1 176 ? -42.049 -11.512 39.551 1.00 37.12 176 THR A CA 1
ATOM 1272 C C . THR A 1 176 ? -43.038 -11.475 40.710 1.00 37.12 176 THR A C 1
ATOM 1274 O O . THR A 1 176 ? -42.960 -12.319 41.599 1.00 37.12 176 THR A O 1
ATOM 1277 N N . LYS A 1 177 ? -43.938 -10.487 40.690 1.00 44.66 177 LYS A N 1
ATOM 1278 C CA . LYS A 1 177 ? -45.271 -10.379 41.330 1.00 44.66 177 LYS A CA 1
ATOM 1279 C C . LYS A 1 177 ? -45.689 -8.914 41.141 1.00 44.66 177 LYS A C 1
ATOM 1281 O O . LYS A 1 177 ? -44.884 -8.038 41.405 1.00 44.66 177 LYS A O 1
ATOM 1286 N N . SER A 1 178 ? -46.888 -8.519 40.753 1.00 41.34 178 SER A N 1
ATOM 1287 C CA . SER A 1 178 ? -48.105 -9.150 40.259 1.00 41.34 178 SER A CA 1
ATOM 1288 C C . SER A 1 178 ? -48.980 -7.973 39.796 1.00 41.34 178 SER A C 1
ATOM 1290 O O . SER A 1 178 ? -48.789 -6.847 40.249 1.00 41.34 178 SER A O 1
ATOM 1292 N N . ALA A 1 179 ? -49.905 -8.249 38.888 1.00 39.78 179 ALA A N 1
ATOM 1293 C CA . ALA A 1 179 ? -50.857 -7.333 38.270 1.00 39.78 179 ALA A CA 1
ATOM 1294 C C . ALA A 1 179 ? -51.524 -6.291 39.192 1.00 39.78 179 ALA A C 1
ATOM 1296 O O . ALA A 1 179 ? -51.915 -6.619 40.308 1.00 39.78 179 ALA A O 1
ATOM 1297 N N . SER A 1 180 ? -51.814 -5.112 38.626 1.00 43.59 180 SER A N 1
ATOM 1298 C CA . SER A 1 180 ? -53.185 -4.570 38.576 1.00 43.59 180 SER A CA 1
ATOM 1299 C C . SER A 1 180 ? -53.257 -3.303 37.711 1.00 43.59 180 SER A C 1
ATOM 1301 O O . SER A 1 180 ? -52.699 -2.266 38.063 1.00 43.59 180 SER A O 1
ATOM 1303 N N . THR A 1 181 ? -53.993 -3.379 36.603 1.00 41.59 181 THR A N 1
ATOM 1304 C CA . THR A 1 181 ? -54.690 -2.230 36.000 1.00 41.59 181 THR A CA 1
ATOM 1305 C C . THR A 1 181 ? -55.971 -1.993 36.808 1.00 41.59 181 THR A C 1
ATOM 1307 O O . THR A 1 181 ? -56.598 -2.964 37.234 1.00 41.59 181 THR A O 1
ATOM 1310 N N . PRO A 1 182 ? -56.374 -0.734 37.028 1.00 45.22 182 PRO A N 1
ATOM 1311 C CA . PRO A 1 182 ? -57.609 -0.286 36.382 1.00 45.22 182 PRO A CA 1
ATOM 1312 C C . PRO A 1 182 ? -57.467 1.100 35.733 1.00 45.22 182 PRO A C 1
ATOM 1314 O O . PRO A 1 182 ? -56.852 2.012 36.281 1.00 45.22 182 PRO A O 1
ATOM 1317 N N . ALA A 1 183 ? -58.082 1.250 34.558 1.00 50.56 183 ALA A N 1
ATOM 1318 C CA . ALA A 1 183 ? -58.417 2.542 33.958 1.00 50.56 183 ALA A CA 1
ATOM 1319 C C . ALA A 1 183 ? -59.454 3.288 34.831 1.00 50.56 183 ALA A C 1
ATOM 1321 O O . ALA A 1 183 ? -60.169 2.642 35.602 1.00 50.56 183 ALA A O 1
ATOM 1322 N N . PRO A 1 184 ? -59.576 4.625 34.705 1.00 45.47 184 PRO A N 1
ATOM 1323 C CA . PRO A 1 184 ? -60.516 5.149 33.705 1.00 45.47 184 PRO A CA 1
ATOM 1324 C C . PRO A 1 184 ? -60.060 6.448 32.995 1.00 45.47 184 PRO A C 1
ATOM 1326 O O . PRO A 1 184 ? -59.430 7.326 33.575 1.00 45.47 184 PRO A O 1
ATOM 1329 N N . SER A 1 185 ? -60.441 6.591 31.721 1.00 47.88 185 SER A N 1
ATOM 1330 C CA . SER A 1 185 ? -60.594 7.882 31.007 1.00 47.88 185 SER A CA 1
ATOM 1331 C C . SER A 1 185 ? -61.890 8.587 31.500 1.00 47.88 185 SER A C 1
ATOM 1333 O O . SER A 1 185 ? -62.698 7.868 32.094 1.00 47.88 185 SER A O 1
ATOM 1335 N N . PRO A 1 186 ? -62.203 9.896 31.257 1.00 53.25 186 PRO A N 1
ATOM 1336 C CA . PRO A 1 186 ? -62.183 10.532 29.921 1.00 53.25 186 PRO A CA 1
ATOM 1337 C C . PRO A 1 186 ? -62.021 12.081 29.833 1.00 53.25 186 PRO A C 1
ATOM 1339 O O . PRO A 1 186 ? -62.074 12.798 30.827 1.00 53.25 186 PRO A O 1
ATOM 1342 N N . LYS A 1 187 ? -61.984 12.554 28.570 1.00 41.09 187 LYS A N 1
ATOM 1343 C CA . LYS A 1 187 ? -62.420 13.851 27.971 1.00 41.09 187 LYS A CA 1
ATOM 1344 C C . LYS A 1 187 ? -61.275 14.578 27.244 1.00 41.09 187 LYS A C 1
ATOM 1346 O O . LYS A 1 187 ? -60.288 14.940 27.857 1.00 41.09 187 LYS A O 1
ATOM 1351 N N . ARG A 1 188 ? -61.270 14.628 25.903 1.00 37.62 188 ARG A N 1
ATOM 1352 C CA . ARG A 1 188 ? -62.141 15.367 24.949 1.00 37.62 188 ARG A CA 1
ATOM 1353 C C . ARG A 1 188 ? -61.467 16.689 24.567 1.00 37.62 188 ARG A C 1
ATOM 1355 O O . ARG A 1 188 ? -61.589 17.638 25.324 1.00 37.62 188 ARG A O 1
ATOM 1362 N N . GLN A 1 189 ? -60.903 16.772 23.362 1.00 45.50 189 GLN A N 1
ATOM 1363 C CA . GLN A 1 189 ? -61.325 17.795 22.401 1.00 45.50 189 GLN A CA 1
ATOM 1364 C C . GLN A 1 189 ? -60.809 17.529 20.985 1.00 45.50 189 GLN A C 1
ATOM 1366 O O . GLN A 1 189 ? -59.654 17.202 20.744 1.00 45.50 189 GLN A O 1
ATOM 1371 N N . THR A 1 190 ? -61.774 17.649 20.088 1.00 45.75 190 THR A N 1
ATOM 1372 C CA . THR A 1 190 ? -61.777 17.536 18.637 1.00 45.75 190 THR A CA 1
ATOM 1373 C C . THR A 1 190 ? -61.549 18.925 18.033 1.00 45.75 190 THR A C 1
ATOM 1375 O O . THR A 1 190 ? -62.184 19.859 18.514 1.00 45.75 190 THR A O 1
ATOM 1378 N N . ALA A 1 191 ? -60.735 19.047 16.981 1.00 48.19 191 ALA A N 1
ATOM 1379 C CA . ALA A 1 191 ? -60.855 20.012 15.865 1.00 48.19 191 ALA A CA 1
ATOM 1380 C C . ALA A 1 191 ? -59.675 19.742 14.899 1.00 48.19 191 ALA A C 1
ATOM 1382 O O . ALA A 1 191 ? -58.534 19.799 15.336 1.00 48.19 191 ALA A O 1
ATOM 1383 N N . GLN A 1 192 ? -59.836 19.118 13.726 1.00 39.66 192 GLN A N 1
ATOM 1384 C CA . GLN A 1 192 ? -60.423 19.571 12.446 1.00 39.66 192 GLN A CA 1
ATOM 1385 C C . GLN A 1 192 ? -59.656 20.673 11.678 1.00 39.66 192 GLN A C 1
ATOM 1387 O O . GLN A 1 192 ? -59.516 21.769 12.203 1.00 39.66 192 GLN A O 1
ATOM 1392 N N . LEU A 1 193 ? -59.366 20.335 10.397 1.00 45.75 193 LEU A N 1
ATOM 1393 C CA . LEU A 1 193 ? -59.220 21.167 9.169 1.00 45.75 193 LEU A CA 1
ATOM 1394 C C . LEU A 1 193 ? -57.972 22.080 9.115 1.00 45.75 193 LEU A C 1
ATOM 1396 O O . LEU A 1 193 ? -57.629 22.681 10.118 1.00 45.75 193 LEU A O 1
ATOM 1400 N N . GLU A 1 194 ? -57.222 22.300 8.031 1.00 55.59 194 GLU A N 1
ATOM 1401 C CA . GLU A 1 194 ? -57.135 21.885 6.613 1.00 55.59 194 GLU A CA 1
ATOM 1402 C C . GLU A 1 194 ? -55.742 22.391 6.096 1.00 55.59 194 GLU A C 1
ATOM 1404 O O . GLU A 1 194 ? -55.013 23.002 6.883 1.00 55.59 194 GLU A O 1
ATOM 1409 N N . PRO A 1 195 ? -55.312 22.123 4.843 1.00 57.34 195 PRO A N 1
ATOM 1410 C CA . PRO A 1 195 ? -53.959 22.390 4.349 1.00 57.34 195 PRO A CA 1
ATOM 1411 C C . PRO A 1 195 ? -53.812 23.786 3.721 1.00 57.34 195 PRO A C 1
ATOM 1413 O O . PRO A 1 195 ? -54.664 24.195 2.943 1.00 57.34 195 PRO A O 1
ATOM 1416 N N . ASP A 1 196 ? -52.676 24.451 3.948 1.00 47.19 196 ASP A N 1
ATOM 1417 C CA . ASP A 1 196 ? -52.256 25.609 3.148 1.00 47.19 196 ASP A CA 1
ATOM 1418 C C . ASP A 1 196 ? -50.950 25.294 2.416 1.00 47.19 196 ASP A C 1
ATOM 1420 O O . ASP A 1 196 ? -49.872 25.156 3.000 1.00 47.19 196 ASP A O 1
ATOM 1424 N N . ALA A 1 197 ? -51.088 25.152 1.102 1.00 49.97 197 ALA A N 1
ATOM 1425 C CA . ALA A 1 197 ? -50.020 25.126 0.126 1.00 49.97 197 ALA A CA 1
ATOM 1426 C C . ALA A 1 197 ? -50.136 26.401 -0.713 1.00 49.97 197 ALA A C 1
ATOM 1428 O O . ALA A 1 197 ? -51.008 26.477 -1.571 1.00 49.97 197 ALA A O 1
ATOM 1429 N N . ALA A 1 198 ? -49.257 27.375 -0.485 1.00 48.59 198 ALA A N 1
ATOM 1430 C CA . ALA A 1 198 ? -48.898 28.415 -1.447 1.00 48.59 198 ALA A CA 1
ATOM 1431 C C . ALA A 1 198 ? -47.675 29.204 -0.948 1.00 48.59 198 ALA A C 1
ATOM 1433 O O . ALA A 1 198 ? -47.456 29.345 0.250 1.00 48.59 198 ALA A O 1
ATOM 1434 N N . ASP A 1 199 ? -46.928 29.735 -1.912 1.00 46.81 199 ASP A N 1
ATOM 1435 C CA . ASP A 1 199 ? -46.014 30.875 -1.806 1.00 46.81 199 ASP A CA 1
ATOM 1436 C C . ASP A 1 199 ? -44.640 30.693 -1.146 1.00 46.81 199 ASP A C 1
ATOM 1438 O O . ASP A 1 199 ? -44.418 31.002 0.020 1.00 46.81 199 ASP A O 1
ATOM 1442 N N . ASN A 1 200 ? -43.640 30.383 -1.984 1.00 50.09 200 ASN A N 1
ATOM 1443 C CA . ASN A 1 200 ? -42.408 31.180 -1.959 1.00 50.09 200 ASN A CA 1
ATOM 1444 C C . ASN A 1 200 ? -41.703 31.208 -3.330 1.00 50.09 200 ASN A C 1
ATOM 1446 O O . ASN A 1 200 ? -40.720 30.505 -3.572 1.00 50.09 200 ASN A O 1
ATOM 1450 N N . ILE A 1 201 ? -42.224 32.036 -4.240 1.00 47.53 201 ILE A N 1
ATOM 1451 C CA . ILE A 1 201 ? -41.492 32.539 -5.408 1.00 47.53 201 ILE A CA 1
ATOM 1452 C C . ILE A 1 201 ? -41.083 33.977 -5.087 1.00 47.53 201 ILE A C 1
ATOM 1454 O O . ILE A 1 201 ? -41.893 34.875 -5.259 1.00 47.53 201 ILE A O 1
ATOM 1458 N N . SER A 1 202 ? -39.836 34.201 -4.666 1.00 51.53 202 SER A N 1
ATOM 1459 C CA . SER A 1 202 ? -39.055 35.404 -5.008 1.00 51.53 202 SER A CA 1
ATOM 1460 C C . SER A 1 202 ? -37.743 35.434 -4.225 1.00 51.53 202 SER A C 1
ATOM 1462 O O . SER A 1 202 ? -37.739 35.715 -3.033 1.00 51.53 202 SER A O 1
ATOM 1464 N N . ASN A 1 203 ? -36.618 35.196 -4.897 1.00 44.44 203 ASN A N 1
ATOM 1465 C CA . ASN A 1 203 ? -35.358 35.878 -4.580 1.00 44.44 203 ASN A CA 1
ATOM 1466 C C . ASN A 1 203 ? -34.449 35.841 -5.815 1.00 44.44 203 ASN A C 1
ATOM 1468 O O . ASN A 1 203 ? -33.480 35.091 -5.920 1.00 44.44 203 ASN A O 1
ATOM 1472 N N . ILE A 1 204 ? -34.841 36.656 -6.796 1.00 50.31 204 ILE A N 1
ATOM 1473 C CA . ILE A 1 204 ? -34.040 37.039 -7.954 1.00 50.31 204 ILE A CA 1
ATOM 1474 C C . ILE A 1 204 ? -33.200 38.266 -7.568 1.00 50.31 204 ILE A C 1
ATOM 1476 O O . ILE A 1 204 ? -33.738 39.303 -7.201 1.00 50.31 204 ILE A O 1
ATOM 1480 N N . LYS A 1 205 ? -31.878 38.086 -7.676 1.00 47.38 205 LYS A N 1
ATOM 1481 C CA . LYS A 1 205 ? -30.811 39.047 -8.019 1.00 47.38 205 LYS A CA 1
ATOM 1482 C C . LYS A 1 205 ? -30.909 40.481 -7.471 1.00 47.38 205 LYS A C 1
ATOM 1484 O O . LYS A 1 205 ? -31.576 41.331 -8.048 1.00 47.38 205 LYS A O 1
ATOM 1489 N N . ILE A 1 206 ? -30.017 40.787 -6.528 1.00 50.09 206 ILE A N 1
ATOM 1490 C CA . ILE A 1 206 ? -29.384 42.109 -6.421 1.00 50.09 206 ILE A CA 1
ATOM 1491 C C . ILE A 1 206 ? -27.909 41.919 -6.787 1.00 50.09 206 ILE A C 1
ATOM 1493 O O . ILE A 1 206 ? -27.156 41.261 -6.072 1.00 50.09 206 ILE A O 1
ATOM 1497 N N . PHE A 1 207 ? -27.536 42.433 -7.957 1.00 49.94 207 PHE A N 1
ATOM 1498 C CA . PHE A 1 207 ? -26.159 42.565 -8.419 1.00 49.94 207 PHE A CA 1
ATOM 1499 C C . PHE A 1 207 ? -25.752 44.001 -8.077 1.00 49.94 207 PHE A C 1
ATOM 1501 O O . PHE A 1 207 ? -26.308 44.940 -8.645 1.00 49.94 207 PHE A O 1
ATOM 1508 N N . CYS A 1 208 ? -24.869 44.169 -7.093 1.00 51.06 208 CYS A N 1
ATOM 1509 C CA . CYS A 1 208 ? -24.224 45.451 -6.838 1.00 51.06 208 CYS A CA 1
ATOM 1510 C C . CYS A 1 208 ? -23.029 45.625 -7.778 1.00 51.06 208 CYS A C 1
ATOM 1512 O O . CYS A 1 208 ? -22.378 44.658 -8.174 1.00 51.06 208 CYS A O 1
ATOM 1514 N N . ILE A 1 209 ? -22.852 46.894 -8.117 1.00 57.00 209 ILE A N 1
ATOM 1515 C CA . ILE A 1 209 ? -21.896 47.543 -9.011 1.00 57.00 209 ILE A CA 1
ATOM 1516 C C . ILE A 1 209 ? -20.474 47.406 -8.462 1.00 57.00 209 ILE A C 1
ATOM 1518 O O . ILE A 1 209 ? -20.333 47.472 -7.218 1.00 57.00 209 ILE A O 1
#

Foldseek 3Di:
DPPVVVVVVVVVVVVVVVVVVVVVVVVVVVQLDQKEFEAWDWDDDPAFKIKIKTWMQHDWDWDWDDPPVLQAKIKIFTARHDYYDPNHQKAQDDHQWRIWHWDCVPPHGTIIMTHTPHHKAWPDWDWDDADVPGNTIMTMIMIGDDHSCRRQVNNVHHRDPPPPPPPDDPDDPDDDDDDDDDDDDDDDDDDDDDDDDDDDPDDDDDDDD

Nearest PDB structures (foldseek):
  6sgb-assembly1_FS  TM=1.664E-01  e=1.948E-01  Trypanosoma brucei brucei
  8eon-assembly1_o  TM=2.044E-01  e=5.204E+00  Pseudomonas phage vB_PaeM_E217
  5tjg-assembly1_B  TM=2.214E-01  e=4.165E+00  Thermus aquaticus
  4p1x-assembly1_D  TM=1.283E-01  e=2.982E+00  Staphylococcus aureus subsp. aureus Mu50

Mean predicted aligned error: 16.28 Å

pLDDT: mean 76.95, std 20.81, range [37.12, 98.31]

Solvent-accessible surface area (backbone atoms only — not comparable to full-atom values): 12752 Å² total; per-residue (Å²): 136,74,69,67,66,58,57,57,54,60,54,52,54,52,52,52,52,52,53,52,54,51,52,54,56,55,60,66,66,73,69,78,50,66,12,31,40,58,39,68,47,70,47,67,67,65,96,55,25,26,36,38,35,37,35,22,39,44,76,80,46,72,48,78,44,65,47,95,80,71,78,26,33,42,33,44,32,26,79,46,59,73,47,67,36,77,77,33,39,61,35,85,40,53,75,50,32,59,30,39,37,56,36,79,82,44,97,86,34,39,28,35,42,31,42,34,74,52,38,45,19,62,76,47,73,52,73,44,72,55,49,99,94,40,84,42,21,34,44,37,38,35,32,30,67,42,52,64,57,51,26,26,52,56,62,78,40,81,55,75,83,72,80,74,74,84,79,78,75,84,75,79,82,84,80,87,82,78,90,81,88,80,86,81,86,90,86,90,87,87,84,85,90,83,90,87,88,81,86,88,90,82,88,81,82,87,82,82,132

Sequence (209 aa):
MTQQARFMTAASLRFAAALLACAVMLLEAAAQQASELRAVRFGVAGAGKTRIVFDVKGAPDYAIKGDGAGAGRLFVEFANLASVHPDARAVKGRGLIKSATYDPNARAAARVALPLTRPAKIDGAFVIPPSSGNELHRLVIDVSAADKVAFFASLGLAAPPEKSATRQGKAPKAGTKSASTPAPSPKRQTAQLEPDAADNISNIKIFCI

Secondary structure (DSSP, 8-state):
--SHHHHHHHHHHHHHHHHHHHHHHHHHHTT-PPEEEEEEEEEE-STTEEEEEEEEES---EEEEE-TT-SSEEEEEESSEEEE-GGGSEEE--TTBSEEEEETT-SSSEEEEEEBSS-EEEEEEEEEPPBTTB-SEEEEEEEEE--HHHHHHHTTPPPP-------------------------------------------------